Protein AF-A0A2N2PN06-F1 (afdb_monomer)

Mean predicted aligned error: 4.5 Å

Structure (mmCIF, N/CA/C/O backbone):
data_AF-A0A2N2PN06-F1
#
_entry.id   AF-A0A2N2PN06-F1
#
loop_
_atom_site.group_PDB
_atom_site.id
_atom_site.type_symbol
_atom_site.label_atom_id
_atom_site.label_alt_id
_atom_site.label_comp_id
_atom_site.label_asym_id
_atom_site.label_entity_id
_atom_site.label_seq_id
_atom_site.pdbx_PDB_ins_code
_atom_site.Cartn_x
_atom_site.Cartn_y
_atom_site.Cartn_z
_atom_site.occupancy
_atom_site.B_iso_or_equiv
_atom_site.auth_seq_id
_atom_site.auth_comp_id
_atom_site.auth_asym_id
_atom_site.auth_atom_id
_atom_site.pdbx_PDB_model_num
ATOM 1 N N . MET A 1 1 ? 3.624 -0.501 1.634 1.00 88.75 1 MET A N 1
ATOM 2 C CA . MET A 1 1 ? 3.888 0.781 0.952 1.00 88.75 1 MET A CA 1
ATOM 3 C C . MET A 1 1 ? 3.734 0.548 -0.524 1.00 88.75 1 MET A C 1
ATOM 5 O O . MET A 1 1 ? 4.229 -0.469 -0.998 1.00 88.75 1 MET A O 1
ATOM 9 N N . HIS A 1 2 ? 3.000 1.428 -1.190 1.00 93.62 2 HIS A N 1
ATOM 10 C CA . HIS A 1 2 ? 2.896 1.421 -2.640 1.00 93.62 2 HIS A CA 1
ATOM 11 C C . HIS A 1 2 ? 4.041 2.232 -3.250 1.00 93.62 2 HIS A C 1
ATOM 13 O O . HIS A 1 2 ? 4.440 3.245 -2.679 1.00 93.62 2 HIS A O 1
ATOM 19 N N . CYS A 1 3 ? 4.575 1.775 -4.378 1.00 91.94 3 CYS A N 1
ATOM 20 C CA . CYS A 1 3 ? 5.490 2.562 -5.200 1.00 91.94 3 CYS A CA 1
ATOM 21 C C . CYS A 1 3 ? 4.754 2.934 -6.476 1.00 91.94 3 CYS A C 1
ATOM 23 O O . CYS A 1 3 ? 4.032 2.101 -7.020 1.00 91.94 3 CYS A O 1
ATOM 25 N N . MET A 1 4 ? 4.989 4.129 -6.989 1.00 94.50 4 MET A N 1
ATOM 26 C CA . MET A 1 4 ? 4.408 4.569 -8.250 1.00 94.50 4 MET A CA 1
ATOM 27 C C . MET A 1 4 ? 5.438 5.325 -9.083 1.00 94.50 4 MET A C 1
ATOM 29 O O . MET A 1 4 ? 6.438 5.822 -8.561 1.00 94.50 4 MET A O 1
ATOM 33 N N . ASN A 1 5 ? 5.197 5.417 -10.387 1.00 94.19 5 ASN A N 1
ATOM 34 C CA . ASN A 1 5 ? 6.005 6.274 -11.243 1.00 94.19 5 ASN A CA 1
ATOM 35 C C . ASN A 1 5 ? 5.789 7.749 -10.878 1.00 94.19 5 ASN A C 1
ATOM 37 O O . ASN A 1 5 ? 4.679 8.160 -10.523 1.00 94.19 5 ASN A O 1
ATOM 41 N N . ARG A 1 6 ? 6.852 8.548 -11.012 1.00 91.81 6 ARG A N 1
ATOM 42 C CA . ARG A 1 6 ? 6.767 10.011 -10.924 1.00 91.81 6 ARG A CA 1
ATOM 43 C C . ARG A 1 6 ? 6.204 10.627 -12.204 1.00 91.81 6 ARG A C 1
ATOM 45 O O . ARG A 1 6 ? 5.433 11.577 -12.125 1.00 91.81 6 ARG A O 1
ATOM 52 N N . ASN A 1 7 ? 6.605 10.091 -13.355 1.00 93.12 7 ASN A N 1
ATOM 53 C CA . ASN A 1 7 ? 6.166 10.507 -14.681 1.00 93.12 7 ASN A CA 1
ATOM 54 C C . ASN A 1 7 ? 5.714 9.281 -15.496 1.00 93.12 7 ASN A C 1
ATOM 56 O O . ASN A 1 7 ? 6.293 8.201 -15.356 1.00 93.12 7 ASN A O 1
ATOM 60 N N . TYR A 1 8 ? 4.685 9.454 -16.324 1.00 96.88 8 TYR A N 1
ATOM 61 C CA . TYR A 1 8 ? 4.035 8.392 -17.093 1.00 96.88 8 TYR A CA 1
ATOM 62 C C . TYR A 1 8 ? 4.167 8.553 -18.612 1.00 96.88 8 TYR A C 1
ATOM 64 O O . TYR A 1 8 ? 3.676 7.690 -19.336 1.00 96.88 8 TYR A O 1
ATOM 72 N N . ALA A 1 9 ? 4.828 9.604 -19.104 1.00 96.25 9 ALA A N 1
ATOM 73 C CA . ALA A 1 9 ? 4.959 9.900 -20.531 1.00 96.25 9 ALA A CA 1
ATOM 74 C C . ALA A 1 9 ? 5.844 8.898 -21.288 1.00 96.25 9 ALA A C 1
ATOM 76 O O . ALA A 1 9 ? 5.646 8.666 -22.482 1.00 96.25 9 ALA A O 1
ATOM 77 N N . ASP A 1 10 ? 6.805 8.282 -20.597 1.00 96.88 10 ASP A N 1
ATOM 78 C CA . ASP A 1 10 ? 7.746 7.332 -21.190 1.00 96.88 10 ASP A CA 1
ATOM 79 C C . ASP A 1 10 ? 7.386 5.876 -20.875 1.00 96.88 10 ASP A C 1
ATOM 81 O O . ASP A 1 10 ? 7.244 5.047 -21.777 1.00 96.88 10 ASP A O 1
ATOM 85 N N . MET A 1 11 ? 7.220 5.540 -19.597 1.00 96.62 11 MET A N 1
ATOM 86 C CA . MET A 1 11 ? 6.880 4.184 -19.171 1.00 96.62 11 MET A CA 1
ATOM 87 C C . MET A 1 11 ? 6.087 4.172 -17.866 1.00 96.62 11 MET A C 1
ATOM 89 O O . MET A 1 11 ? 6.142 5.115 -17.081 1.00 96.62 11 MET A O 1
ATOM 93 N N . CYS A 1 12 ? 5.411 3.057 -17.599 1.00 97.31 12 CYS A N 1
ATOM 94 C CA . CYS A 1 12 ? 4.689 2.808 -16.357 1.00 97.31 12 CYS A CA 1
ATOM 95 C C . CYS A 1 12 ? 5.077 1.444 -15.773 1.00 97.31 12 CYS A C 1
ATOM 97 O O . CYS A 1 12 ? 4.831 0.405 -16.392 1.00 97.31 12 CYS A O 1
ATOM 99 N N . ILE A 1 13 ? 5.625 1.453 -14.555 1.00 96.00 13 ILE A N 1
ATOM 100 C CA . ILE A 1 13 ? 5.845 0.255 -13.733 1.00 96.00 13 ILE A CA 1
ATOM 101 C C . ILE A 1 13 ? 4.610 0.029 -12.860 1.00 96.00 13 ILE A C 1
ATOM 103 O O . ILE A 1 13 ? 4.028 -1.056 -12.895 1.00 96.00 13 ILE A O 1
ATOM 107 N N . LEU A 1 14 ? 4.190 1.054 -12.112 1.00 96.06 14 LE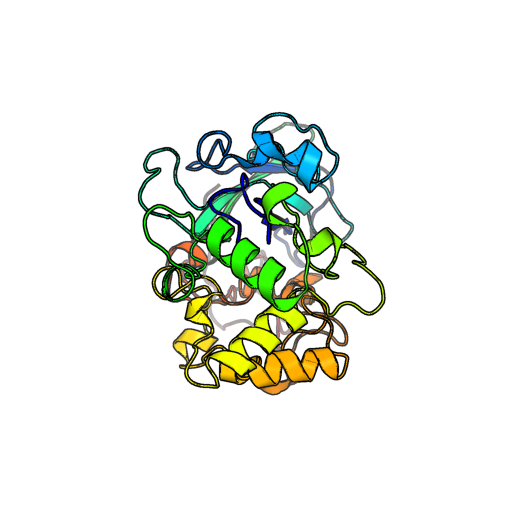U A N 1
ATOM 108 C CA . LEU A 1 14 ? 2.988 1.031 -11.279 1.00 96.06 14 LEU A CA 1
ATOM 109 C C . LEU A 1 14 ? 2.268 2.396 -11.328 1.00 96.06 14 LEU A C 1
ATOM 111 O O . LEU A 1 14 ? 2.938 3.427 -11.246 1.00 96.06 14 LEU A O 1
ATOM 115 N N . PRO A 1 15 ? 0.925 2.408 -11.429 1.00 97.38 15 PRO A N 1
ATOM 116 C CA . PRO A 1 15 ? 0.104 3.619 -11.376 1.00 97.38 15 PRO A CA 1
ATOM 117 C C . PRO A 1 15 ? -0.026 4.136 -9.933 1.00 97.38 15 PRO A C 1
ATOM 119 O O . PRO A 1 15 ? 0.331 3.410 -9.001 1.00 97.38 15 PRO A O 1
ATOM 122 N N . PRO A 1 16 ? -0.588 5.334 -9.695 1.00 97.81 16 PRO A N 1
ATOM 123 C CA . PRO A 1 16 ? -0.996 5.749 -8.352 1.00 97.81 16 PRO A CA 1
ATOM 124 C C . PRO A 1 16 ? -2.054 4.776 -7.806 1.00 97.81 16 PRO A C 1
ATOM 126 O O . PRO A 1 16 ? -3.057 4.522 -8.476 1.00 97.81 16 PRO A O 1
ATOM 129 N N . PHE A 1 17 ? -1.830 4.181 -6.627 1.00 97.50 17 PHE A N 1
ATOM 130 C CA . PHE A 1 17 ? -2.711 3.120 -6.124 1.00 97.50 17 PHE A CA 1
ATOM 131 C C . PHE A 1 17 ? -2.541 2.830 -4.624 1.00 97.50 17 PHE A C 1
ATOM 133 O O . PHE A 1 17 ? -1.480 2.424 -4.165 1.00 97.50 17 PHE A O 1
ATOM 140 N N . ASN A 1 18 ? -3.616 2.904 -3.845 1.00 97.19 18 ASN A N 1
ATOM 141 C CA . ASN A 1 18 ? -3.634 2.449 -2.458 1.00 97.19 18 ASN A CA 1
ATOM 142 C C . ASN A 1 18 ? -4.961 1.762 -2.127 1.00 97.19 18 ASN A C 1
ATOM 144 O O . ASN A 1 18 ? -6.028 2.188 -2.566 1.00 97.19 18 ASN A O 1
ATOM 148 N N . ASN A 1 19 ? -4.881 0.717 -1.301 1.00 96.31 19 ASN A N 1
ATOM 149 C CA . ASN A 1 19 ? -6.045 0.050 -0.726 1.00 96.31 19 ASN A CA 1
ATOM 150 C C . ASN A 1 19 ? -6.122 0.362 0.766 1.00 96.31 19 ASN A C 1
ATOM 152 O O . ASN A 1 19 ? -5.090 0.392 1.443 1.00 96.31 19 ASN A O 1
ATOM 156 N N . LEU A 1 20 ? -7.337 0.547 1.274 1.00 97.50 20 LEU A N 1
ATOM 157 C CA . LEU A 1 20 ? -7.619 0.789 2.685 1.00 97.50 20 LEU A CA 1
ATOM 158 C C . LEU A 1 20 ? -8.575 -0.285 3.193 1.00 97.50 20 LEU A C 1
ATOM 160 O O . LEU A 1 20 ? -9.608 -0.506 2.568 1.00 97.50 20 LEU A O 1
ATOM 164 N N . TRP A 1 21 ? -8.255 -0.907 4.330 1.00 96.88 21 TRP A N 1
ATOM 165 C CA . TRP A 1 21 ? -9.116 -1.883 5.005 1.00 96.88 21 TRP A CA 1
ATOM 166 C C . TRP A 1 21 ? -9.446 -1.409 6.413 1.00 96.88 21 TRP A C 1
ATOM 168 O O . TRP A 1 21 ? -8.555 -1.012 7.164 1.00 96.88 21 TRP A O 1
ATOM 178 N N . VAL A 1 22 ? -10.722 -1.489 6.780 1.00 97.50 22 VAL A N 1
ATOM 179 C CA . VAL A 1 22 ? -11.230 -1.036 8.075 1.00 97.50 22 VAL A CA 1
ATOM 180 C C . VAL A 1 22 ? -12.174 -2.080 8.660 1.00 97.50 22 VAL A C 1
ATOM 182 O O . VAL A 1 22 ? -13.082 -2.575 7.995 1.00 97.50 22 VAL A O 1
ATOM 185 N N . GLN A 1 23 ? -11.985 -2.391 9.940 1.00 97.19 23 GLN A N 1
ATOM 186 C CA . GLN A 1 23 ? -12.940 -3.152 10.741 1.00 97.19 23 GLN A CA 1
ATOM 187 C C . GLN A 1 23 ? -13.482 -2.252 11.851 1.00 97.19 23 GLN A C 1
ATOM 189 O O . GLN A 1 23 ? -12.714 -1.559 12.517 1.00 97.19 23 GLN A O 1
ATOM 194 N N . VAL A 1 24 ? -14.800 -2.271 12.050 1.00 97.25 24 VAL A N 1
ATOM 195 C CA . VAL A 1 24 ? -15.468 -1.514 13.116 1.00 97.25 24 VAL A CA 1
ATOM 196 C C . VAL A 1 24 ? -15.865 -2.474 14.222 1.00 97.25 24 VAL A C 1
ATOM 198 O O . VAL A 1 24 ? -16.545 -3.469 13.973 1.00 97.25 24 VAL A O 1
ATOM 201 N N . VAL A 1 25 ? -15.452 -2.166 15.449 1.00 96.69 25 VAL A N 1
ATOM 202 C CA . VAL A 1 25 ? -15.796 -2.949 16.636 1.00 96.69 25 VAL A CA 1
ATOM 203 C C . VAL A 1 25 ? -16.767 -2.148 17.488 1.00 96.69 25 VAL A C 1
ATOM 205 O O . VAL A 1 25 ? -16.410 -1.102 18.027 1.00 96.69 25 VAL A O 1
ATOM 208 N N . GLN A 1 26 ? -17.981 -2.663 17.664 1.00 96.12 26 GLN A N 1
ATOM 209 C CA . GLN A 1 26 ? -18.865 -2.187 18.717 1.00 96.12 26 GLN A CA 1
ATOM 210 C C . GLN A 1 26 ? -18.364 -2.740 20.047 1.00 96.12 26 GLN A C 1
ATOM 212 O O . GLN A 1 26 ? -18.287 -3.957 20.256 1.00 96.12 26 GLN A O 1
ATOM 217 N N . ARG A 1 27 ? -18.014 -1.822 20.951 1.00 95.56 27 ARG A N 1
ATOM 218 C CA . ARG A 1 27 ? -17.587 -2.171 22.305 1.00 95.56 27 ARG A CA 1
ATOM 219 C C . ARG A 1 27 ? -18.709 -2.905 23.038 1.00 95.56 27 ARG A C 1
ATOM 221 O O . ARG A 1 27 ? -19.875 -2.526 22.941 1.00 95.56 27 ARG A O 1
ATOM 228 N N . GLY A 1 28 ? -18.351 -3.939 23.791 1.00 94.31 28 GLY A N 1
ATOM 229 C CA . GLY A 1 28 ? -19.315 -4.772 24.509 1.00 94.31 28 GLY A CA 1
ATOM 230 C C . GLY A 1 28 ? -18.653 -5.889 25.307 1.00 94.31 28 GLY A C 1
ATOM 231 O O . GLY A 1 28 ? -17.432 -5.926 25.451 1.00 94.31 28 GLY A O 1
ATOM 232 N N . ASN A 1 29 ? -19.453 -6.822 25.819 1.00 90.69 29 ASN A N 1
ATOM 233 C CA . ASN A 1 29 ? -18.952 -8.062 26.404 1.00 90.69 29 ASN A CA 1
ATOM 234 C C . ASN A 1 29 ? -19.852 -9.247 25.989 1.00 90.69 29 ASN A C 1
ATOM 236 O O . ASN A 1 29 ? -20.883 -9.460 26.629 1.00 90.69 29 ASN A O 1
ATOM 240 N N . PRO A 1 30 ? -19.502 -9.998 24.925 1.00 91.75 30 PRO A N 1
ATOM 241 C CA . PRO A 1 30 ? -18.317 -9.828 24.073 1.00 91.75 30 PRO A CA 1
ATOM 242 C C . PRO A 1 30 ? -18.438 -8.647 23.079 1.00 91.75 30 PRO A C 1
ATOM 244 O O . PRO A 1 30 ? -19.542 -8.368 22.609 1.00 91.75 30 PRO A O 1
ATOM 247 N N . PRO A 1 31 ? -17.327 -7.974 22.711 1.00 95.44 31 PRO A N 1
ATOM 248 C CA . PRO A 1 31 ? -17.288 -7.009 21.608 1.00 95.44 31 PRO A CA 1
ATOM 249 C C . PRO A 1 31 ? -17.670 -7.670 20.281 1.00 95.44 31 PRO A C 1
ATOM 251 O O . PRO A 1 31 ? -17.421 -8.863 20.101 1.00 95.44 31 PRO A O 1
ATOM 254 N N . GLN A 1 32 ? -18.243 -6.905 19.350 1.00 94.69 32 GLN A N 1
ATOM 255 C CA . GLN A 1 32 ? -18.728 -7.432 18.069 1.00 94.69 32 GLN A CA 1
ATOM 256 C C . GLN A 1 32 ? -18.214 -6.618 16.883 1.00 94.69 32 GLN A C 1
ATOM 258 O O . GLN A 1 32 ? -18.244 -5.386 16.904 1.00 94.69 32 GLN A O 1
ATOM 263 N N . LEU A 1 33 ? -17.805 -7.307 15.813 1.00 95.00 33 LEU A N 1
ATOM 264 C CA . LEU A 1 33 ? -17.616 -6.668 14.511 1.00 95.00 33 LEU A CA 1
ATOM 265 C C . LEU A 1 33 ? -18.972 -6.170 14.010 1.00 95.00 33 LEU A C 1
ATOM 267 O O . LEU A 1 33 ? -19.925 -6.939 13.907 1.00 95.00 33 LEU A O 1
ATOM 271 N N . THR A 1 34 ? -19.063 -4.875 13.730 1.00 93.12 34 THR A N 1
ATOM 272 C CA . THR A 1 34 ? -20.320 -4.225 13.348 1.00 93.12 34 THR A CA 1
ATOM 273 C C . THR A 1 34 ? -20.295 -3.848 11.884 1.00 93.12 34 THR A C 1
ATOM 275 O O . THR A 1 34 ? -19.368 -3.185 11.426 1.00 93.12 34 THR A O 1
ATOM 278 N N . THR A 1 35 ? -21.336 -4.264 11.165 1.00 93.88 35 THR A N 1
ATOM 279 C CA . THR A 1 35 ? -21.516 -3.974 9.735 1.00 93.88 35 THR A CA 1
ATOM 280 C C . THR A 1 35 ? -22.909 -3.443 9.390 1.00 93.88 35 THR A C 1
ATOM 282 O O . THR A 1 35 ? -23.166 -3.037 8.260 1.00 93.88 35 THR A O 1
ATOM 285 N N . GLN A 1 36 ? -23.833 -3.449 10.354 1.00 93.75 36 GLN A N 1
ATOM 286 C CA . GLN A 1 36 ? -25.225 -3.051 10.155 1.00 93.75 36 GLN A CA 1
ATOM 287 C C . GLN A 1 36 ? -25.488 -1.669 10.746 1.00 93.75 36 GLN A C 1
ATOM 289 O O . GLN A 1 36 ? -24.948 -1.318 11.792 1.00 93.75 36 GLN A O 1
ATOM 294 N N . GLY A 1 37 ? -26.348 -0.892 10.084 1.00 95.56 37 GLY A N 1
ATOM 295 C CA . GLY A 1 37 ? -26.766 0.429 10.565 1.00 95.56 37 GLY A CA 1
ATOM 296 C C . GLY A 1 37 ? -25.662 1.491 10.558 1.00 95.56 37 GLY A C 1
ATOM 297 O O . GLY A 1 37 ? -25.866 2.570 11.117 1.00 95.56 37 GLY A O 1
ATOM 298 N N . ILE A 1 38 ? -24.520 1.211 9.925 1.00 97.88 38 ILE A N 1
ATOM 299 C CA . ILE A 1 38 ? -23.385 2.126 9.822 1.00 97.88 38 ILE A CA 1
ATOM 300 C C . ILE A 1 38 ? -22.986 2.366 8.367 1.00 97.88 38 ILE A C 1
ATOM 302 O O . ILE A 1 38 ? -23.164 1.507 7.507 1.00 97.88 38 ILE A O 1
ATOM 306 N N . GLU A 1 39 ? -22.414 3.536 8.120 1.00 98.00 39 GLU A N 1
ATOM 307 C CA . GLU A 1 39 ? -21.761 3.912 6.871 1.00 98.00 39 GLU A CA 1
ATOM 308 C C . GLU A 1 39 ? -20.350 4.405 7.187 1.00 98.00 39 GLU A C 1
ATOM 310 O O . GLU A 1 39 ? -20.143 5.122 8.170 1.00 98.00 39 GLU A O 1
ATOM 315 N N . LEU A 1 40 ? -19.378 4.020 6.362 1.00 98.38 40 LEU A N 1
ATOM 316 C CA . LEU A 1 40 ? -18.006 4.485 6.495 1.00 98.38 40 LEU A CA 1
ATOM 317 C C . LEU A 1 40 ? -17.628 5.362 5.311 1.00 98.38 40 LEU A C 1
ATOM 319 O O . LEU A 1 40 ? -17.911 5.038 4.158 1.00 98.38 40 LEU A O 1
ATOM 323 N N . SER A 1 41 ? -16.922 6.443 5.615 1.00 98.56 41 SER A N 1
ATOM 324 C CA . SER A 1 41 ? -16.302 7.319 4.625 1.00 98.56 41 SER A CA 1
ATOM 325 C C . SER A 1 41 ? -14.827 7.505 4.935 1.00 98.56 41 SER A C 1
ATOM 327 O O . SER A 1 41 ? -14.437 7.442 6.102 1.00 98.56 41 SER A O 1
ATOM 329 N N . TYR A 1 42 ? -14.020 7.733 3.904 1.00 98.75 42 TYR A N 1
ATOM 330 C CA . TYR A 1 42 ? -12.618 8.111 4.042 1.00 98.75 42 TYR A CA 1
ATOM 331 C C . TYR A 1 42 ? -12.336 9.439 3.352 1.00 98.75 42 TYR A C 1
ATOM 333 O O . TYR A 1 42 ? -13.024 9.817 2.402 1.00 98.75 42 TYR A O 1
ATOM 341 N N . ARG A 1 43 ? -11.275 10.112 3.799 1.00 98.69 43 ARG A N 1
ATOM 342 C CA . ARG A 1 43 ? -10.608 11.172 3.039 1.00 98.69 43 ARG A CA 1
ATOM 343 C C . ARG A 1 43 ? -9.121 11.255 3.366 1.00 98.69 43 ARG A C 1
ATOM 345 O O . ARG A 1 43 ? -8.690 10.820 4.434 1.00 98.69 43 ARG A O 1
ATOM 352 N N . PHE A 1 44 ? -8.371 11.895 2.481 1.00 98.50 44 PHE A N 1
ATOM 353 C CA . PHE A 1 44 ? -6.986 12.301 2.708 1.00 98.50 44 PHE A CA 1
ATOM 354 C C . PHE A 1 44 ? -6.936 13.814 2.971 1.00 98.50 44 PHE A C 1
ATOM 356 O O . PHE A 1 44 ? -7.050 14.589 2.024 1.00 98.50 44 PHE A O 1
ATOM 363 N N . PRO A 1 45 ? -6.835 14.263 4.239 1.00 97.31 45 PRO A N 1
ATOM 364 C CA . PRO A 1 45 ? -6.997 15.676 4.586 1.00 97.31 45 PRO A CA 1
ATOM 365 C C . PRO A 1 45 ? -5.910 16.575 3.990 1.00 97.31 45 PRO A C 1
ATOM 367 O O . PRO A 1 45 ? -6.212 17.698 3.605 1.00 97.31 45 PRO A O 1
ATOM 370 N N . ASP A 1 46 ? -4.683 16.063 3.881 1.00 97.25 46 ASP A N 1
ATOM 371 C CA . ASP A 1 46 ? -3.530 16.813 3.374 1.00 97.25 46 ASP A CA 1
ATOM 372 C C . ASP A 1 46 ? -3.244 16.528 1.888 1.00 97.25 46 ASP A C 1
ATOM 374 O O . ASP A 1 46 ? -2.287 17.060 1.337 1.00 97.25 46 ASP A O 1
ATOM 378 N N . ASN A 1 47 ? -4.039 15.675 1.232 1.00 97.50 47 ASN A N 1
ATOM 379 C CA . ASN A 1 47 ? -3.785 15.193 -0.127 1.00 97.50 47 ASN A CA 1
ATOM 380 C C . ASN A 1 47 ? -5.098 14.989 -0.881 1.00 97.50 47 ASN A C 1
ATOM 382 O O . ASN A 1 47 ? -5.573 13.870 -1.089 1.00 97.50 47 ASN A O 1
ATOM 386 N N . THR A 1 48 ? -5.724 16.111 -1.218 1.00 98.00 48 THR A N 1
ATOM 387 C CA . THR A 1 48 ? -7.101 16.153 -1.722 1.00 98.00 48 THR A CA 1
ATOM 388 C C . THR A 1 48 ? -7.196 15.937 -3.229 1.00 98.00 48 THR A C 1
ATOM 390 O O . THR A 1 48 ? -8.270 15.616 -3.740 1.00 98.00 48 THR A O 1
ATOM 393 N N . TYR A 1 49 ? -6.077 16.062 -3.941 1.00 98.19 49 TYR A N 1
ATOM 394 C CA . TYR A 1 49 ? -5.986 15.862 -5.380 1.00 98.19 49 TYR A CA 1
ATOM 395 C C . TYR A 1 49 ? -4.641 15.233 -5.760 1.00 98.19 49 TYR A C 1
ATOM 397 O O . TYR A 1 49 ? -3.671 15.256 -5.004 1.00 98.19 49 TYR A O 1
ATOM 405 N N . SER A 1 50 ? -4.579 14.642 -6.945 1.00 98.00 50 SER A N 1
ATOM 406 C CA . SER A 1 50 ? -3.378 14.016 -7.506 1.00 98.00 50 SER A CA 1
ATOM 407 C C . SER A 1 50 ? -3.111 14.411 -8.958 1.00 98.00 50 SER A C 1
ATOM 409 O O . SER A 1 50 ? -1.950 14.423 -9.374 1.00 98.00 50 SER A O 1
ATOM 411 N N . VAL A 1 51 ? -4.137 14.825 -9.711 1.00 95.94 51 VAL A N 1
ATOM 412 C CA . VAL A 1 51 ? -3.964 15.448 -11.029 1.00 95.94 51 VAL A CA 1
ATOM 413 C C . VAL A 1 51 ? -3.129 16.727 -10.889 1.00 95.94 51 VAL A C 1
ATOM 415 O O . VAL A 1 51 ? -3.417 17.586 -10.063 1.00 95.94 51 VAL A O 1
ATOM 418 N N . GLY A 1 52 ? -2.031 16.846 -11.633 1.00 93.81 52 GLY A N 1
ATOM 419 C CA . GLY A 1 52 ? -1.090 17.967 -11.492 1.00 93.81 52 GLY A CA 1
ATOM 420 C C . GLY A 1 52 ? 0.025 17.756 -10.459 1.00 93.81 52 GLY A C 1
ATOM 421 O O . GLY A 1 52 ? 0.965 18.546 -10.427 1.00 93.81 52 GLY A O 1
ATOM 422 N N . LYS A 1 53 ? -0.020 16.674 -9.669 1.00 96.94 53 LYS A N 1
ATOM 423 C CA . LYS A 1 53 ? 1.156 16.154 -8.941 1.00 96.94 53 LYS A CA 1
ATOM 424 C C . LYS A 1 53 ? 1.921 15.135 -9.787 1.00 96.94 53 LYS A C 1
ATOM 426 O O . LYS A 1 53 ? 3.142 15.047 -9.701 1.00 96.94 53 LYS A O 1
ATOM 431 N N . VAL A 1 54 ? 1.188 14.399 -10.623 1.00 96.81 54 VAL A N 1
ATOM 432 C CA . VAL A 1 54 ? 1.695 13.482 -11.654 1.00 96.81 54 VAL A CA 1
ATOM 433 C C . VAL A 1 54 ? 0.845 13.591 -12.925 1.00 96.81 54 VAL A C 1
ATOM 435 O O . VAL A 1 54 ? -0.251 14.155 -12.898 1.00 96.81 54 VAL A O 1
ATOM 438 N N . ASP A 1 55 ? 1.335 13.032 -14.029 1.00 97.12 55 ASP A N 1
ATOM 439 C CA . ASP A 1 55 ? 0.728 13.079 -15.369 1.00 97.12 55 ASP A CA 1
ATOM 440 C C . ASP A 1 55 ? -0.014 11.787 -15.769 1.00 97.12 55 ASP A C 1
ATOM 442 O O . ASP A 1 55 ? -0.330 11.592 -16.938 1.00 97.12 55 ASP A O 1
ATOM 446 N N . PHE A 1 56 ? -0.339 10.911 -14.811 1.00 98.19 56 PHE A N 1
ATOM 447 C CA . PHE A 1 56 ? -0.994 9.617 -15.061 1.00 98.19 56 PHE A CA 1
ATOM 448 C C . PHE A 1 56 ? -2.259 9.713 -15.937 1.00 98.19 56 PHE A C 1
ATOM 450 O O . PHE A 1 56 ? -2.372 8.992 -16.929 1.00 98.19 56 PHE A O 1
ATOM 457 N N . TRP A 1 57 ? -3.175 10.632 -15.611 1.00 98.38 57 TRP A N 1
ATOM 458 C CA . TRP A 1 57 ? -4.445 10.820 -16.331 1.00 98.38 57 TRP A CA 1
ATOM 459 C C . TRP A 1 57 ? -4.264 11.278 -17.787 1.00 98.38 57 TRP A C 1
ATOM 461 O O . TRP A 1 57 ? -5.135 11.059 -18.619 1.00 98.38 57 TRP A O 1
ATOM 471 N N . SER A 1 58 ? -3.102 11.833 -18.148 1.00 98.12 58 SER A N 1
ATOM 472 C CA . SER A 1 58 ? -2.775 12.151 -19.546 1.00 98.12 58 SER A CA 1
ATOM 473 C C . SER A 1 58 ? -2.425 10.908 -20.377 1.00 98.12 58 SER A C 1
ATOM 475 O O . SER A 1 58 ? -2.380 10.979 -21.605 1.00 98.12 58 SER A O 1
ATOM 477 N N . HIS A 1 59 ? -2.139 9.776 -19.725 1.00 98.12 59 HIS A N 1
ATOM 478 C CA . HIS A 1 59 ? -1.539 8.589 -20.346 1.00 98.12 59 HIS A CA 1
ATOM 479 C C . HIS A 1 59 ? -2.317 7.288 -20.099 1.00 98.12 59 HIS A C 1
ATOM 481 O O . HIS A 1 59 ? -2.038 6.269 -20.734 1.00 98.12 59 HIS A O 1
ATOM 487 N N . GLU A 1 60 ? -3.315 7.299 -19.221 1.00 97.62 60 GLU A N 1
ATOM 488 C CA . GLU A 1 60 ? -4.118 6.133 -18.830 1.00 97.62 60 GLU A CA 1
ATOM 489 C C . GLU A 1 60 ? -4.809 5.411 -19.996 1.00 97.62 60 GLU A C 1
ATOM 491 O O . GLU A 1 60 ? -4.871 4.182 -19.999 1.00 97.62 60 GLU A O 1
ATOM 496 N N . GLN A 1 61 ? -5.255 6.132 -21.029 1.00 97.69 61 GLN A N 1
ATOM 497 C CA . GLN A 1 61 ? -5.912 5.519 -22.184 1.00 97.69 61 GLN A CA 1
ATOM 498 C C . GLN A 1 61 ? -4.941 4.648 -22.979 1.00 97.69 61 GLN A C 1
ATOM 500 O O . GLN A 1 61 ? -5.321 3.577 -23.451 1.00 97.69 61 GLN A O 1
ATOM 505 N N . GLN A 1 62 ? -3.685 5.076 -23.107 1.00 97.19 62 GLN A N 1
ATOM 506 C CA . GLN A 1 62 ? -2.654 4.305 -23.797 1.00 97.19 62 GLN A CA 1
ATOM 507 C C . GLN A 1 62 ? -2.064 3.211 -22.902 1.00 97.19 62 GLN A C 1
ATOM 509 O O . GLN A 1 62 ? -1.783 2.115 -23.379 1.00 97.19 62 GLN A O 1
ATOM 514 N N . LEU A 1 63 ? -1.892 3.491 -21.608 1.00 97.81 63 LEU A N 1
ATOM 515 C CA . LEU A 1 63 ? -1.289 2.559 -20.656 1.00 97.81 63 LEU A CA 1
ATOM 516 C C . LEU A 1 63 ? -2.247 1.441 -20.224 1.00 97.81 63 LEU A C 1
ATOM 518 O O . LEU A 1 63 ? -1.830 0.293 -20.109 1.00 97.81 63 LEU A O 1
ATOM 522 N N . PHE A 1 64 ? -3.515 1.769 -19.977 1.00 97.75 64 PHE A N 1
ATOM 523 C CA . PHE A 1 64 ? -4.505 0.885 -19.352 1.00 97.75 64 PHE A CA 1
ATOM 524 C C . PHE A 1 64 ? -5.802 0.737 -20.160 1.00 97.75 64 PHE A C 1
ATOM 526 O O . PHE A 1 64 ? -6.652 -0.070 -19.789 1.00 97.75 64 PHE A O 1
ATOM 533 N N . GLY A 1 65 ? -5.969 1.465 -21.269 1.00 97.25 65 GLY A N 1
ATOM 534 C CA . GLY A 1 65 ? -7.167 1.355 -22.107 1.00 97.25 65 GLY A CA 1
ATOM 535 C C . GLY A 1 65 ? -8.418 1.990 -21.497 1.00 97.25 65 GLY A C 1
ATOM 536 O O . GLY A 1 65 ? -9.524 1.665 -21.925 1.00 97.25 65 GLY A O 1
ATOM 537 N N . VAL A 1 66 ? -8.256 2.867 -20.504 1.00 97.50 66 VAL A N 1
ATOM 538 C CA . VAL A 1 66 ? -9.350 3.499 -19.753 1.00 97.50 66 VAL A CA 1
ATOM 539 C C . VAL A 1 66 ? -9.347 5.017 -19.925 1.00 97.50 66 VAL A C 1
ATOM 541 O O . VAL A 1 66 ? -8.315 5.602 -20.228 1.00 97.50 66 VAL A O 1
ATOM 544 N N . ASN A 1 67 ? -10.501 5.636 -19.688 1.00 97.38 67 ASN A N 1
ATOM 545 C CA . ASN A 1 67 ? -10.674 7.086 -19.623 1.00 97.38 67 ASN A CA 1
ATOM 546 C C . ASN A 1 67 ? -11.371 7.415 -18.296 1.00 97.38 67 ASN A C 1
ATOM 548 O O . ASN A 1 67 ? -12.594 7.287 -18.172 1.00 97.38 67 ASN A O 1
ATOM 552 N N . LEU A 1 68 ? -10.574 7.716 -17.282 1.00 97.81 68 LEU A N 1
ATOM 553 C CA . LEU A 1 68 ? -10.972 8.029 -15.923 1.00 97.81 68 LEU A CA 1
ATOM 554 C C . LEU A 1 68 ? -11.170 9.543 -15.774 1.00 97.81 68 LEU A C 1
ATOM 556 O O . LEU A 1 68 ? -10.463 10.345 -16.380 1.00 97.81 68 LEU A O 1
ATOM 560 N N . PRO A 1 69 ? -12.106 9.976 -14.919 1.00 98.25 69 PRO A N 1
ATOM 561 C CA . PRO A 1 69 ? -12.108 11.354 -14.457 1.00 98.25 69 PRO A CA 1
ATOM 562 C C . PRO A 1 69 ? -10.821 11.681 -13.684 1.00 98.25 69 PRO A C 1
ATOM 564 O O . PRO A 1 69 ? -10.267 10.828 -12.985 1.00 98.25 69 PRO A O 1
ATOM 567 N N . ASP A 1 70 ? -10.405 12.945 -13.731 1.00 98.19 70 ASP A N 1
ATOM 568 C CA . ASP A 1 70 ? -9.304 13.452 -12.913 1.00 98.19 70 ASP A CA 1
ATOM 569 C C . ASP A 1 70 ? -9.459 13.043 -11.441 1.00 98.19 70 ASP A C 1
ATOM 571 O O . ASP A 1 70 ? -10.535 13.167 -10.848 1.00 98.19 70 ASP A O 1
ATOM 575 N N . ASN A 1 71 ? -8.352 12.620 -10.824 1.00 98.25 71 ASN A N 1
ATOM 576 C CA . ASN A 1 71 ? -8.285 12.176 -9.425 1.00 98.25 71 ASN A CA 1
ATOM 577 C C . ASN A 1 71 ? -9.058 10.887 -9.105 1.00 98.25 71 ASN A C 1
ATOM 579 O O . ASN A 1 71 ? -9.183 10.538 -7.928 1.00 98.25 71 ASN A O 1
ATOM 583 N N . VAL A 1 72 ? -9.548 10.167 -10.114 1.00 98.56 72 VAL A N 1
ATOM 584 C CA . VAL A 1 72 ? -10.145 8.837 -9.960 1.00 98.56 72 VAL A CA 1
ATOM 585 C C . VAL A 1 72 ? -9.121 7.785 -10.370 1.00 98.56 72 VAL A C 1
ATOM 587 O O . VAL A 1 72 ? -8.456 7.922 -11.395 1.00 98.56 72 VAL A O 1
ATOM 590 N N . GLY A 1 73 ? -8.945 6.759 -9.538 1.00 98.00 73 GLY A N 1
ATOM 591 C CA . GLY A 1 73 ? -8.023 5.660 -9.805 1.00 98.00 73 GLY A CA 1
ATOM 592 C C . GLY A 1 73 ? -8.657 4.532 -10.616 1.00 98.00 73 GLY A C 1
ATOM 593 O O . GLY A 1 73 ? -9.857 4.526 -10.888 1.00 98.00 73 GLY A O 1
ATOM 594 N N . LEU A 1 74 ? -7.844 3.535 -10.977 1.00 97.75 74 LEU A N 1
ATOM 595 C CA . LEU A 1 74 ? -8.212 2.438 -11.892 1.00 97.75 74 LEU A CA 1
ATOM 596 C C . LEU A 1 74 ? -9.424 1.595 -11.454 1.00 97.75 74 LEU A C 1
ATOM 598 O O . LEU A 1 74 ? -9.998 0.870 -12.260 1.00 97.75 74 LEU A O 1
ATOM 602 N N . THR A 1 75 ? -9.806 1.665 -10.183 1.00 97.38 75 THR A N 1
ATOM 603 C CA . THR A 1 75 ? -10.944 0.944 -9.591 1.00 97.38 75 THR A CA 1
ATOM 604 C C . THR A 1 75 ? -12.173 1.838 -9.387 1.00 97.38 75 THR A C 1
ATOM 606 O O . THR A 1 75 ? -13.150 1.400 -8.786 1.00 97.38 75 THR A O 1
ATOM 609 N N . GLY A 1 76 ? -12.139 3.087 -9.868 1.00 97.81 76 GLY A N 1
ATOM 610 C CA . GLY A 1 76 ? -13.250 4.040 -9.785 1.00 97.81 76 GLY A CA 1
ATOM 611 C C . GLY A 1 76 ? -13.298 4.882 -8.505 1.00 97.81 76 GLY A C 1
ATOM 612 O O . GLY A 1 76 ? -14.230 5.664 -8.337 1.00 97.81 76 GLY A O 1
ATOM 613 N N . ASN A 1 77 ? -12.306 4.763 -7.618 1.00 98.50 77 ASN A N 1
ATOM 614 C CA . ASN A 1 77 ? -12.272 5.477 -6.337 1.00 98.50 77 ASN A CA 1
ATOM 615 C C . ASN A 1 77 ? -11.335 6.693 -6.370 1.00 98.50 77 ASN A C 1
ATOM 617 O O . ASN A 1 77 ? -10.285 6.655 -7.009 1.00 98.50 77 ASN A O 1
ATOM 621 N N . GLY A 1 78 ? -11.703 7.763 -5.659 1.00 98.44 78 GLY A N 1
ATOM 622 C CA . GLY A 1 78 ? -10.901 8.988 -5.533 1.00 98.44 78 GLY A CA 1
ATOM 623 C C . GLY A 1 78 ? -10.212 9.134 -4.172 1.00 98.44 78 GLY A C 1
ATOM 624 O O . GLY A 1 78 ? -10.120 8.182 -3.400 1.00 98.44 78 GLY A O 1
ATOM 625 N N . LEU A 1 79 ? -9.759 10.348 -3.841 1.00 98.50 79 LEU A N 1
ATOM 626 C CA . LEU A 1 79 ? -9.105 10.685 -2.559 1.00 98.50 79 LEU A CA 1
ATOM 627 C C . LEU A 1 79 ? -10.110 10.913 -1.408 1.00 98.50 79 LEU A C 1
ATOM 629 O O . LEU A 1 79 ? -9.742 11.199 -0.269 1.00 98.50 79 LEU A O 1
ATOM 633 N N . THR A 1 80 ? -11.398 10.785 -1.699 1.00 98.56 80 THR A N 1
ATOM 634 C CA . THR A 1 80 ? -12.498 10.791 -0.736 1.00 98.56 80 THR A CA 1
ATOM 635 C C . THR A 1 80 ? -13.593 9.875 -1.262 1.00 98.56 80 THR A C 1
ATOM 637 O O . THR A 1 80 ? -13.753 9.738 -2.478 1.00 98.56 80 THR A O 1
ATOM 640 N N . GLY A 1 81 ? -14.338 9.234 -0.370 1.00 98.12 81 GLY A N 1
ATOM 641 C CA . GLY A 1 81 ? -15.379 8.302 -0.779 1.00 98.12 81 GLY A CA 1
ATOM 642 C C . GLY A 1 81 ? -15.952 7.490 0.370 1.00 98.12 81 GLY A C 1
ATOM 643 O O . GLY A 1 81 ? -15.685 7.756 1.545 1.00 98.12 81 GLY A O 1
ATOM 644 N N . LYS A 1 82 ? -16.758 6.492 0.013 1.00 97.94 82 LYS A N 1
ATOM 645 C CA . LYS A 1 82 ? -17.272 5.483 0.942 1.00 97.94 82 LYS A CA 1
ATOM 646 C C . LYS A 1 82 ? -16.384 4.244 0.905 1.00 97.94 82 LYS A C 1
ATOM 648 O O . LYS A 1 82 ? -15.694 4.014 -0.083 1.00 97.94 82 LYS A O 1
ATOM 653 N N . LEU A 1 83 ? -16.389 3.476 1.989 1.00 98.19 83 LEU A N 1
ATOM 654 C CA . LEU A 1 83 ? -15.816 2.132 1.993 1.00 98.19 83 LEU A CA 1
ATOM 655 C C . LEU A 1 83 ? -16.945 1.109 1.908 1.00 98.19 83 LEU A C 1
ATOM 657 O O . LEU A 1 83 ? -17.947 1.242 2.614 1.00 98.19 83 LEU A O 1
ATOM 661 N N . ASP A 1 84 ? -16.739 0.065 1.114 1.00 95.94 84 ASP A N 1
ATOM 662 C CA . ASP A 1 84 ? -17.723 -0.989 0.891 1.00 95.94 84 ASP A CA 1
ATOM 663 C C . ASP A 1 84 ? -17.357 -2.256 1.659 1.00 95.94 84 ASP A C 1
ATOM 665 O O . ASP A 1 84 ? -16.194 -2.640 1.763 1.00 95.94 84 ASP A O 1
ATOM 669 N N . TRP A 1 85 ? -18.358 -2.937 2.213 1.00 95.62 85 TRP A N 1
ATOM 670 C CA . TRP A 1 85 ? -18.130 -4.200 2.907 1.00 95.62 85 TRP A CA 1
ATOM 671 C C . TRP A 1 85 ? -17.812 -5.322 1.910 1.00 95.62 85 TRP A C 1
ATOM 673 O O . TRP A 1 85 ? -18.666 -5.717 1.118 1.00 95.62 85 TRP A O 1
ATOM 683 N N . ASN A 1 86 ? -16.612 -5.899 2.000 1.00 93.62 86 ASN A N 1
ATOM 684 C CA . ASN A 1 86 ? -16.152 -6.967 1.102 1.00 93.62 86 ASN A CA 1
ATOM 685 C C . ASN A 1 86 ? -16.384 -8.394 1.643 1.00 93.62 86 ASN A C 1
ATOM 687 O O . ASN A 1 86 ? -15.851 -9.363 1.105 1.00 93.62 86 ASN A O 1
ATOM 691 N N . GLY A 1 87 ? -17.134 -8.536 2.740 1.00 92.81 87 GLY A N 1
ATOM 692 C CA . GLY A 1 87 ? -17.323 -9.809 3.447 1.00 92.81 87 GLY A CA 1
ATOM 693 C C . GLY A 1 87 ? -16.431 -9.990 4.678 1.00 92.81 87 GLY A C 1
ATOM 694 O O . GLY A 1 87 ? -16.700 -10.880 5.484 1.00 92.81 87 GLY A O 1
ATOM 695 N N . SER A 1 88 ? -15.404 -9.155 4.858 1.00 91.88 88 SER A N 1
ATOM 696 C CA . SER A 1 88 ? -14.440 -9.289 5.965 1.00 91.88 88 SER A CA 1
ATOM 697 C C . SER A 1 88 ? -13.936 -7.966 6.557 1.00 91.88 88 SER A C 1
ATOM 699 O O . SER A 1 88 ? -13.686 -7.881 7.765 1.00 91.88 88 SER A O 1
ATOM 701 N N . ALA A 1 89 ? -13.843 -6.925 5.734 1.00 96.44 89 ALA A N 1
ATOM 702 C CA . ALA A 1 89 ? -13.610 -5.544 6.130 1.00 96.44 89 ALA A CA 1
ATOM 703 C C . ALA A 1 89 ? -14.405 -4.599 5.225 1.00 96.44 89 ALA A C 1
ATOM 705 O O . ALA A 1 89 ? -14.846 -4.967 4.136 1.00 96.44 89 ALA A O 1
ATOM 706 N N . TYR A 1 90 ? -14.549 -3.362 5.685 1.00 98.06 90 TYR A N 1
ATOM 707 C CA . TYR A 1 90 ? -14.834 -2.242 4.806 1.00 98.06 90 TYR A CA 1
ATOM 708 C C . TYR A 1 90 ? -13.572 -1.913 4.016 1.00 98.06 90 TYR A C 1
ATOM 710 O O . TYR A 1 90 ? -12.506 -1.707 4.600 1.00 98.06 90 TYR A O 1
ATOM 718 N N . GLU A 1 91 ? -13.689 -1.890 2.700 1.00 97.75 91 GLU A N 1
ATOM 719 C CA . GLU A 1 91 ? -12.583 -1.740 1.774 1.00 97.75 91 GLU A CA 1
ATOM 720 C C . GLU A 1 91 ? -12.852 -0.603 0.795 1.00 97.75 91 GLU A C 1
ATOM 722 O O . GLU A 1 91 ? -13.966 -0.403 0.315 1.00 97.75 91 GLU A O 1
ATOM 727 N N . VAL A 1 92 ? -11.786 0.116 0.470 1.00 98.25 92 VAL A N 1
ATOM 728 C CA . VAL A 1 92 ? -11.684 0.845 -0.788 1.00 98.25 92 VAL A CA 1
ATOM 729 C C . VAL A 1 92 ? -10.372 0.451 -1.450 1.00 98.25 92 VAL A C 1
ATOM 731 O O . VAL A 1 92 ? -9.346 0.295 -0.781 1.00 98.25 92 VAL A O 1
ATOM 734 N N . THR A 1 93 ? -10.405 0.253 -2.764 1.00 97.50 93 THR A N 1
ATOM 735 C CA . THR A 1 93 ? -9.226 -0.122 -3.547 1.00 97.50 93 THR A CA 1
ATOM 736 C C . THR A 1 93 ? -8.853 0.969 -4.527 1.00 97.50 93 THR A C 1
ATOM 738 O O . THR A 1 93 ? -9.709 1.762 -4.913 1.00 97.50 93 THR A O 1
ATOM 741 N N . GLY A 1 94 ? -7.596 0.981 -4.962 1.00 97.44 94 GLY A N 1
ATOM 742 C CA . GLY A 1 94 ? -7.121 1.807 -6.070 1.00 97.44 94 GLY A CA 1
ATOM 743 C C . GLY A 1 94 ? -7.323 3.304 -5.901 1.00 97.44 94 GLY A C 1
ATOM 744 O O . GLY A 1 94 ? -7.519 4.004 -6.887 1.00 97.44 94 GLY A O 1
ATOM 745 N N . VAL A 1 95 ? -7.242 3.800 -4.666 1.00 98.62 95 VAL A N 1
ATOM 746 C CA . VAL A 1 95 ? -7.165 5.238 -4.404 1.00 98.62 95 VAL A CA 1
ATOM 747 C C . VAL A 1 95 ? -5.891 5.781 -5.066 1.00 98.62 95 VAL A C 1
ATOM 749 O O . VAL A 1 95 ? -4.811 5.268 -4.758 1.00 98.62 95 VAL A O 1
ATOM 752 N N . PRO A 1 96 ? -5.957 6.806 -5.935 1.00 98.19 96 PRO A N 1
ATOM 753 C CA . PRO A 1 96 ? -4.802 7.276 -6.696 1.00 98.19 96 PRO A CA 1
ATOM 754 C C . PRO A 1 96 ? -3.934 8.241 -5.873 1.00 98.19 96 PRO A C 1
ATOM 756 O O . PRO A 1 96 ? -3.707 9.379 -6.263 1.00 98.19 96 PRO A O 1
ATOM 759 N N . LEU A 1 97 ? -3.479 7.794 -4.702 1.00 98.00 97 LEU A N 1
ATOM 760 C CA . LEU A 1 97 ? -2.729 8.595 -3.740 1.00 98.00 97 LEU A CA 1
ATOM 761 C C . LEU A 1 97 ? -1.284 8.839 -4.197 1.00 98.00 97 LEU A C 1
ATOM 763 O O . LEU A 1 97 ? -0.587 7.919 -4.629 1.00 98.00 97 LEU A O 1
ATOM 767 N N . THR A 1 98 ? -0.810 10.068 -4.010 1.00 97.81 98 THR A N 1
ATOM 768 C CA . THR A 1 98 ? 0.556 10.504 -4.343 1.00 97.81 98 THR A CA 1
ATOM 769 C C . THR A 1 98 ? 1.352 10.863 -3.083 1.00 97.81 98 THR A C 1
ATOM 771 O O . THR A 1 98 ? 0.752 11.149 -2.049 1.00 97.81 98 THR A O 1
ATOM 774 N N . PRO A 1 99 ? 2.694 10.857 -3.102 1.00 96.81 99 PRO A N 1
ATOM 775 C CA . PRO A 1 99 ? 3.497 11.090 -1.901 1.00 96.81 99 PRO A CA 1
ATOM 776 C C . PRO A 1 99 ? 3.685 12.566 -1.538 1.00 96.81 99 PRO A C 1
ATOM 778 O O . PRO A 1 99 ? 4.653 12.883 -0.865 1.00 96.81 99 PRO A O 1
ATOM 781 N N . TRP A 1 100 ? 2.810 13.480 -1.958 1.00 97.56 100 TRP A N 1
ATOM 782 C CA . TRP A 1 100 ? 2.940 14.908 -1.646 1.00 97.56 100 TRP A CA 1
ATOM 783 C C . TRP A 1 100 ? 1.687 15.454 -0.988 1.00 97.56 100 TRP A C 1
ATOM 785 O O . TRP A 1 100 ? 0.576 15.246 -1.483 1.00 97.56 100 TRP A O 1
ATOM 795 N N . ASP A 1 101 ? 1.896 16.224 0.074 1.00 97.19 101 ASP A N 1
ATOM 796 C CA . ASP A 1 101 ? 0.843 17.041 0.659 1.00 97.19 101 ASP A CA 1
ATOM 797 C C . ASP A 1 101 ? 0.505 18.183 -0.317 1.00 97.19 101 ASP A C 1
ATOM 799 O O . ASP A 1 101 ? 1.385 18.704 -1.004 1.00 97.19 101 ASP A O 1
ATOM 803 N N . ASP A 1 102 ? -0.750 18.622 -0.367 1.00 97.94 102 ASP A N 1
ATOM 804 C CA . ASP A 1 102 ? -1.212 19.706 -1.251 1.00 97.94 102 ASP A CA 1
ATOM 805 C C . ASP A 1 102 ? -0.410 21.003 -1.040 1.00 97.94 102 ASP A C 1
ATOM 807 O O . ASP A 1 102 ? -0.172 21.764 -1.976 1.00 97.94 102 ASP A O 1
ATOM 811 N N . ALA A 1 103 ? 0.051 21.234 0.193 1.00 97.31 103 ALA A N 1
ATOM 812 C CA . ALA A 1 103 ? 0.850 22.395 0.572 1.00 97.31 103 ALA A CA 1
ATOM 813 C C . ALA A 1 103 ? 2.343 22.285 0.199 1.00 97.31 103 ALA A C 1
ATOM 815 O O . ALA A 1 103 ? 3.059 23.286 0.273 1.00 97.31 103 ALA A O 1
ATOM 816 N N . ASN A 1 104 ? 2.842 21.099 -0.171 1.00 96.62 104 ASN A N 1
ATOM 817 C CA . ASN A 1 104 ? 4.244 20.888 -0.532 1.00 96.62 104 ASN A CA 1
ATOM 818 C C . ASN A 1 104 ? 4.399 19.805 -1.609 1.00 96.62 104 ASN A C 1
ATOM 820 O O . ASN A 1 104 ? 4.529 18.619 -1.317 1.00 96.62 104 ASN A O 1
ATOM 824 N N . LEU A 1 105 ? 4.489 20.254 -2.862 1.00 95.50 105 LEU A N 1
ATOM 825 C CA . LEU A 1 105 ? 4.678 19.395 -4.037 1.00 95.50 105 LEU A CA 1
ATOM 826 C C . LEU A 1 105 ? 6.154 19.093 -4.351 1.00 95.50 105 LEU A C 1
ATOM 828 O O . LEU A 1 105 ? 6.465 18.489 -5.377 1.00 95.50 105 LEU A O 1
ATOM 832 N N . VAL A 1 106 ? 7.082 19.556 -3.508 1.00 93.38 106 VAL A N 1
ATOM 833 C CA . VAL A 1 106 ? 8.526 19.412 -3.734 1.00 93.38 106 VAL A CA 1
ATOM 834 C C . VAL A 1 106 ? 9.067 18.231 -2.939 1.00 93.38 106 VAL A C 1
ATOM 836 O O . VAL A 1 106 ? 9.690 17.332 -3.506 1.00 93.38 106 VAL A O 1
ATOM 839 N N . THR A 1 107 ? 8.811 18.212 -1.632 1.00 93.50 107 THR A N 1
ATOM 840 C CA . THR A 1 107 ? 9.310 17.170 -0.729 1.00 93.50 107 THR A CA 1
ATOM 841 C C . THR A 1 107 ? 8.250 16.100 -0.529 1.00 93.50 107 THR A C 1
ATOM 843 O O . THR A 1 107 ? 7.138 16.420 -0.117 1.00 93.50 107 THR A O 1
ATOM 846 N N . GLU A 1 108 ? 8.599 14.833 -0.765 1.00 94.12 108 GLU A N 1
ATOM 847 C CA . GLU A 1 108 ? 7.680 13.735 -0.467 1.00 94.12 108 GLU A CA 1
ATOM 848 C C . GLU A 1 108 ? 7.337 13.684 1.034 1.00 94.12 108 GLU A C 1
ATOM 850 O O . GLU A 1 108 ? 8.215 13.680 1.900 1.00 94.12 108 GLU A O 1
ATOM 855 N N . GLN A 1 109 ? 6.046 13.574 1.332 1.00 94.62 109 GLN A N 1
ATOM 856 C CA . GLN A 1 109 ? 5.496 13.020 2.558 1.00 94.62 109 GLN A CA 1
ATOM 857 C C . GLN A 1 109 ? 4.988 11.597 2.249 1.00 94.62 109 GLN A C 1
ATOM 859 O O . GLN A 1 109 ? 3.820 11.404 1.916 1.00 94.62 109 GLN A O 1
ATOM 864 N N . PRO A 1 110 ? 5.826 10.555 2.356 1.00 94.81 110 PRO A N 1
ATOM 865 C CA . PRO A 1 110 ? 5.448 9.214 1.909 1.00 94.81 110 PRO A CA 1
ATOM 866 C C . PRO A 1 110 ? 4.454 8.503 2.846 1.00 94.81 110 PRO A C 1
ATOM 868 O O . PRO A 1 110 ? 3.943 7.428 2.528 1.00 94.81 110 PRO A O 1
ATOM 871 N N . TYR A 1 111 ? 4.177 9.079 4.021 1.00 95.06 111 TYR A N 1
ATOM 872 C CA . TYR A 1 111 ? 3.288 8.525 5.046 1.00 95.06 111 TYR A CA 1
ATOM 873 C C . TYR A 1 111 ? 2.036 9.397 5.214 1.00 95.06 111 TYR A C 1
ATOM 875 O O . TYR A 1 111 ? 1.843 10.087 6.224 1.00 95.06 111 TYR A O 1
ATOM 883 N N . GLN A 1 112 ? 1.201 9.368 4.182 1.00 96.25 112 GLN A N 1
ATOM 884 C CA . GLN A 1 112 ? -0.051 10.112 4.085 1.00 96.25 112 GLN A CA 1
ATOM 885 C C . GLN A 1 112 ? -1.078 9.604 5.105 1.00 96.25 112 GLN A C 1
ATOM 887 O O . GLN A 1 112 ? -1.203 8.394 5.304 1.00 96.25 112 GLN A O 1
ATOM 892 N N . TYR A 1 113 ? -1.824 10.506 5.748 1.00 96.81 113 TYR A N 1
ATOM 893 C CA . TYR A 1 113 ? -2.917 10.108 6.636 1.00 96.81 113 TYR A CA 1
ATOM 894 C C . TYR A 1 113 ? -4.185 9.828 5.836 1.00 96.81 113 TYR A C 1
ATOM 896 O O . TYR A 1 113 ? -4.667 10.689 5.108 1.00 96.81 113 TYR A O 1
ATOM 904 N N . ALA A 1 114 ? -4.747 8.641 6.025 1.00 98.00 114 ALA A N 1
ATOM 905 C CA . ALA A 1 114 ? -6.128 8.351 5.691 1.00 98.00 114 ALA A CA 1
ATOM 906 C C . ALA A 1 114 ? -6.964 8.570 6.949 1.00 98.00 114 ALA A C 1
ATOM 908 O O . ALA A 1 114 ? -6.712 7.949 7.986 1.00 98.00 114 ALA A O 1
ATOM 909 N N . GLU A 1 115 ? -7.952 9.447 6.864 1.00 98.44 115 GLU A N 1
ATOM 910 C CA . GLU A 1 115 ? -8.945 9.612 7.911 1.00 98.44 115 GLU A CA 1
ATOM 911 C C . GLU A 1 115 ? -10.204 8.836 7.540 1.00 98.44 115 GLU A C 1
ATOM 913 O O . GLU A 1 115 ? -10.671 8.922 6.405 1.00 98.44 115 GLU A O 1
ATOM 918 N N . VAL A 1 116 ? -10.751 8.085 8.494 1.00 98.44 116 VAL A N 1
ATOM 919 C CA . VAL A 1 116 ? -11.985 7.317 8.327 1.00 98.44 116 VAL A CA 1
ATOM 920 C C . VAL A 1 116 ? -12.998 7.744 9.373 1.00 98.44 116 VAL A C 1
ATOM 922 O O . VAL A 1 116 ? -12.693 7.775 10.565 1.00 98.44 116 VAL A O 1
ATOM 925 N N . THR A 1 117 ? -14.217 8.022 8.923 1.00 98.62 117 THR A N 1
ATOM 926 C CA . THR A 1 117 ? -15.357 8.392 9.765 1.00 98.62 117 THR A CA 1
ATOM 927 C C . THR A 1 117 ? -16.440 7.327 9.653 1.00 98.62 117 THR A C 1
ATOM 929 O O . THR A 1 117 ? -16.886 7.005 8.549 1.00 98.62 117 THR A O 1
ATOM 932 N N . VAL A 1 118 ? -16.896 6.825 10.800 1.00 98.31 118 VAL A N 1
ATOM 933 C CA . VAL A 1 118 ? -18.056 5.938 10.929 1.00 98.31 118 VAL A CA 1
ATOM 934 C C . VAL A 1 118 ? -19.272 6.788 11.282 1.00 98.31 118 VAL A C 1
ATOM 936 O O . VAL A 1 118 ? -19.236 7.558 12.243 1.00 98.31 118 VAL A O 1
ATOM 939 N N . LYS A 1 119 ? -20.367 6.639 10.540 1.00 98.31 119 LYS A N 1
ATOM 940 C CA . LYS A 1 119 ? -21.644 7.312 10.801 1.00 98.31 119 LYS A CA 1
ATOM 941 C C . LYS A 1 119 ? -22.763 6.308 11.001 1.00 98.31 119 LYS A C 1
ATOM 943 O O . LYS A 1 119 ? -22.748 5.227 10.420 1.00 98.31 119 LYS A O 1
ATOM 948 N N . ASN A 1 120 ? -23.769 6.690 11.777 1.00 97.75 120 ASN A N 1
ATOM 949 C CA . ASN A 1 120 ? -25.047 5.995 11.787 1.00 97.75 120 ASN A CA 1
ATOM 950 C C . ASN A 1 120 ? -25.738 6.210 10.432 1.00 97.75 120 ASN A C 1
ATOM 952 O O . ASN A 1 120 ? -25.948 7.352 10.022 1.00 97.75 120 ASN A O 1
ATOM 956 N N . ALA A 1 121 ? -26.109 5.127 9.752 1.00 96.31 121 ALA A N 1
ATOM 957 C CA . ALA A 1 121 ? -26.666 5.192 8.402 1.00 96.31 121 ALA A CA 1
ATOM 958 C C . ALA A 1 121 ? -28.046 5.877 8.340 1.00 96.31 121 ALA A C 1
ATOM 960 O O . ALA A 1 121 ? -28.394 6.462 7.320 1.00 96.31 121 ALA A O 1
ATOM 961 N N . ALA A 1 122 ? -28.831 5.830 9.422 1.00 97.25 122 ALA A N 1
ATOM 962 C CA . ALA A 1 122 ? -30.167 6.423 9.467 1.00 97.25 122 ALA A CA 1
ATOM 963 C C . ALA A 1 122 ? -30.140 7.916 9.824 1.00 97.25 122 ALA A C 1
ATOM 965 O O . ALA A 1 122 ? -30.940 8.689 9.305 1.00 97.25 122 ALA A O 1
ATOM 966 N N . THR A 1 123 ? -29.238 8.330 10.718 1.00 97.31 123 THR A N 1
ATOM 967 C CA . THR A 1 123 ? -29.213 9.705 11.252 1.00 97.31 123 THR A CA 1
ATOM 968 C C . THR A 1 123 ? -28.063 10.555 10.726 1.00 97.31 123 THR A C 1
ATOM 970 O O . THR A 1 123 ? -28.038 11.756 10.977 1.00 97.31 123 THR A O 1
ATOM 973 N N . SER A 1 124 ? -27.096 9.957 10.021 1.00 96.00 124 SER A N 1
ATOM 974 C CA . SER A 1 124 ? -25.839 10.596 9.592 1.00 96.00 124 SER A CA 1
ATOM 975 C C . SER A 1 124 ? -24.960 11.140 10.730 1.00 96.00 124 SER A C 1
ATOM 977 O O . SER A 1 124 ? -23.978 11.836 10.468 1.00 96.00 124 SER A O 1
ATOM 979 N N . VAL A 1 125 ? -25.274 10.811 11.988 1.00 97.56 125 VAL A N 1
ATOM 980 C CA . VAL A 1 125 ? -24.470 11.188 13.159 1.00 97.56 125 VAL A CA 1
ATOM 981 C C . VAL A 1 125 ? -23.150 10.424 13.136 1.00 97.56 125 VAL A C 1
ATOM 983 O O . VAL A 1 125 ? -23.148 9.203 12.981 1.00 97.56 125 VAL A O 1
ATOM 986 N N . THR A 1 126 ? -22.035 11.134 13.309 1.00 98.00 126 THR A N 1
ATOM 987 C CA . THR A 1 126 ? -20.714 10.522 13.497 1.00 98.00 126 THR A CA 1
ATOM 988 C C . THR A 1 126 ? -20.698 9.705 14.786 1.00 98.00 126 THR A C 1
ATOM 990 O O . THR A 1 126 ? -21.030 10.217 15.851 1.00 98.00 126 THR A O 1
ATOM 993 N N . LEU A 1 127 ? -20.332 8.431 14.665 1.00 97.12 127 LEU A N 1
ATOM 994 C CA . LEU A 1 127 ? -20.203 7.487 15.773 1.00 97.12 127 LEU A CA 1
ATOM 995 C C . LEU A 1 127 ? -18.759 7.369 16.247 1.00 97.12 127 LEU A C 1
ATOM 997 O O . LEU A 1 127 ? -18.522 7.238 17.442 1.00 97.12 127 LEU A O 1
ATOM 1001 N N . ASP A 1 128 ? -17.816 7.362 15.304 1.00 96.56 128 ASP A N 1
ATOM 1002 C CA . ASP A 1 128 ? -16.393 7.343 15.606 1.00 96.56 128 ASP A CA 1
ATOM 1003 C C . ASP A 1 128 ? -15.567 7.848 14.413 1.00 96.56 128 ASP A C 1
ATOM 1005 O O . ASP A 1 128 ? -16.042 7.893 13.273 1.00 96.56 128 ASP A O 1
ATOM 1009 N N . GLN A 1 129 ? -14.310 8.195 14.666 1.00 96.44 129 GLN A N 1
ATOM 1010 C CA . GLN A 1 129 ? -13.349 8.619 13.661 1.00 96.44 129 GLN A CA 1
ATOM 1011 C C . GLN A 1 129 ? -11.945 8.141 14.020 1.00 96.44 129 GLN A C 1
ATOM 1013 O O . GLN A 1 129 ? -11.552 8.102 15.185 1.00 96.44 129 GLN A O 1
ATOM 1018 N N . THR A 1 130 ? -11.148 7.777 13.025 1.00 96.00 130 THR A N 1
ATOM 1019 C CA . THR A 1 130 ? -9.752 7.405 13.251 1.00 96.00 130 THR A CA 1
ATOM 1020 C C . THR A 1 130 ? -8.872 7.809 12.082 1.00 96.00 130 THR A C 1
ATOM 1022 O O . THR A 1 130 ? -9.363 8.168 11.013 1.00 96.00 130 THR A O 1
ATOM 1025 N N . MET A 1 131 ? -7.562 7.749 12.296 1.00 96.12 131 MET A N 1
ATOM 1026 C CA . MET A 1 131 ? -6.559 7.981 11.268 1.00 96.12 131 MET A CA 1
ATOM 1027 C C . MET A 1 131 ? -5.552 6.843 11.264 1.00 96.12 131 MET A C 1
ATOM 1029 O O . MET A 1 131 ? -5.218 6.291 12.313 1.00 96.12 131 MET A O 1
ATOM 1033 N N . PHE A 1 132 ? -5.037 6.528 10.085 1.00 95.81 132 PHE A N 1
ATOM 1034 C CA . PHE A 1 132 ? -3.906 5.626 9.906 1.00 95.81 132 PHE A CA 1
ATOM 1035 C C . PHE A 1 132 ? -3.104 6.037 8.671 1.00 95.81 132 PHE A C 1
ATOM 1037 O O . PHE A 1 132 ? -3.506 6.915 7.909 1.00 95.81 132 PHE A O 1
ATOM 1044 N N . VAL A 1 133 ? -1.935 5.430 8.490 1.00 96.50 133 VAL A N 1
ATOM 1045 C CA . VAL A 1 133 ? -1.031 5.765 7.389 1.00 96.50 133 VAL A CA 1
ATOM 1046 C C . VAL A 1 133 ? -1.364 4.937 6.149 1.00 96.50 133 VAL A C 1
ATOM 1048 O O . VAL A 1 133 ? -1.373 3.707 6.211 1.00 96.50 133 VAL A O 1
ATOM 1051 N N . ALA A 1 134 ? -1.547 5.602 5.007 1.00 96.81 134 ALA A N 1
ATOM 1052 C CA . ALA A 1 134 ? -1.532 4.996 3.678 1.00 96.81 134 ALA A CA 1
ATOM 1053 C C . ALA A 1 134 ? -0.196 5.340 2.987 1.00 96.81 134 ALA A C 1
ATOM 1055 O O . ALA A 1 134 ? -0.010 6.452 2.497 1.00 96.81 134 ALA A O 1
ATOM 1056 N N . P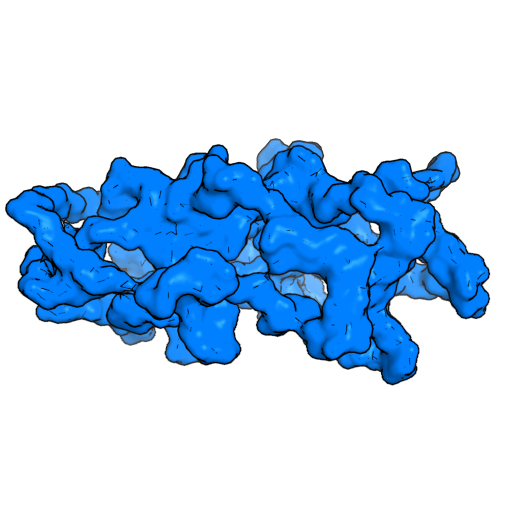RO A 1 135 ? 0.781 4.420 2.984 1.00 95.69 135 PRO A N 1
ATOM 1057 C CA . PRO A 1 135 ? 2.119 4.740 2.509 1.00 95.69 135 PRO A CA 1
ATOM 1058 C C . PRO A 1 135 ? 2.235 4.659 0.978 1.00 95.69 135 PRO A C 1
ATOM 1060 O O . PRO A 1 135 ? 1.903 3.615 0.403 1.00 95.69 135 PRO A O 1
ATOM 1063 N N . THR A 1 136 ? 2.784 5.699 0.348 1.00 96.12 136 THR A N 1
ATOM 1064 C CA . THR A 1 136 ? 3.068 5.791 -1.099 1.00 96.12 136 THR A CA 1
ATOM 1065 C C . THR A 1 136 ? 4.384 6.543 -1.344 1.00 96.12 136 THR A C 1
ATOM 1067 O O . THR A 1 136 ? 4.788 7.329 -0.492 1.00 96.12 136 THR A O 1
ATOM 1070 N N . SER A 1 137 ? 5.087 6.288 -2.451 1.00 96.31 137 SER A N 1
ATOM 1071 C CA . SER A 1 137 ? 6.333 6.989 -2.814 1.00 96.31 137 SER A CA 1
ATOM 1072 C C . SER A 1 137 ? 6.662 6.860 -4.302 1.00 96.31 137 SER A C 1
ATOM 1074 O O . SER A 1 137 ? 6.297 5.862 -4.934 1.00 96.31 137 SER A O 1
ATOM 1076 N N . THR A 1 138 ? 7.386 7.848 -4.842 1.00 94.19 138 THR A N 1
ATOM 1077 C CA . THR A 1 138 ? 8.015 7.778 -6.172 1.00 94.19 138 THR A CA 1
ATOM 1078 C C . THR A 1 138 ? 9.525 7.534 -6.112 1.00 94.19 138 THR A C 1
ATOM 1080 O O . THR A 1 138 ? 10.181 7.517 -7.152 1.00 94.19 138 THR A O 1
ATOM 1083 N N . GLU A 1 139 ? 10.097 7.307 -4.921 1.00 92.94 139 GLU A N 1
ATOM 1084 C CA . GLU A 1 139 ? 11.538 7.117 -4.702 1.00 92.94 139 GLU A CA 1
ATOM 1085 C C . GLU A 1 139 ? 12.028 5.732 -5.169 1.00 92.94 139 GLU A C 1
ATOM 1087 O O . GLU A 1 139 ? 12.484 4.894 -4.386 1.00 92.94 139 GLU A O 1
ATOM 1092 N N . MET A 1 140 ? 11.949 5.498 -6.476 1.00 88.94 140 MET A N 1
ATOM 1093 C CA . MET A 1 140 ? 12.650 4.426 -7.174 1.00 88.94 140 MET A CA 1
ATOM 1094 C C . MET A 1 140 ? 13.902 5.047 -7.793 1.00 88.94 140 MET A C 1
ATOM 1096 O O . MET A 1 140 ? 13.830 5.715 -8.823 1.00 88.94 140 MET A O 1
ATOM 1100 N N . SER A 1 141 ? 15.059 4.890 -7.149 1.00 88.25 141 SER A N 1
ATOM 1101 C CA . SER A 1 141 ? 16.309 5.581 -7.512 1.00 88.25 141 SER A CA 1
ATOM 1102 C C . SER A 1 141 ? 16.979 5.030 -8.784 1.00 88.25 141 SER A C 1
ATOM 1104 O O . SER A 1 141 ? 18.199 4.909 -8.858 1.00 88.25 141 SER A O 1
ATOM 1106 N N . CYS A 1 142 ? 16.197 4.719 -9.822 1.00 91.00 142 CYS A N 1
ATOM 1107 C CA . CYS A 1 142 ? 16.674 4.189 -11.099 1.00 91.00 142 CYS A CA 1
ATOM 1108 C C . CYS A 1 142 ? 17.716 5.110 -11.754 1.00 91.00 142 CYS A C 1
ATOM 1110 O O . CYS A 1 142 ? 18.682 4.625 -12.341 1.00 91.00 142 CYS A O 1
ATOM 1112 N N . GLY A 1 143 ? 17.575 6.430 -11.582 1.00 89.88 143 GLY A N 1
ATOM 1113 C CA . GLY A 1 143 ? 18.501 7.433 -12.117 1.00 89.88 143 GLY A CA 1
ATOM 1114 C C . GLY A 1 143 ? 19.928 7.349 -11.568 1.00 89.88 143 GLY A C 1
ATOM 1115 O O . GLY A 1 143 ? 20.845 7.879 -12.185 1.00 89.88 143 GLY A O 1
ATOM 1116 N N . THR A 1 144 ? 20.165 6.629 -10.464 1.00 88.81 144 THR A N 1
ATOM 1117 C CA . THR A 1 144 ? 21.530 6.376 -9.977 1.00 88.81 144 THR A CA 1
ATOM 1118 C C . THR A 1 144 ? 22.377 5.628 -11.013 1.00 88.81 144 THR A C 1
ATOM 1120 O O . THR A 1 144 ? 23.579 5.867 -11.093 1.00 88.81 144 THR A O 1
ATOM 1123 N N . CYS A 1 145 ? 21.763 4.774 -11.840 1.00 90.94 145 CYS A N 1
ATOM 1124 C CA . CYS A 1 145 ? 22.458 3.996 -12.876 1.00 90.94 145 CYS A CA 1
ATOM 1125 C C . CYS A 1 145 ? 21.905 4.230 -14.292 1.00 90.94 145 CYS A C 1
ATOM 1127 O O . CYS A 1 145 ? 22.634 4.069 -15.265 1.00 90.94 145 CYS A O 1
ATOM 1129 N N . HIS A 1 146 ? 20.635 4.615 -14.418 1.00 93.25 146 HIS A N 1
ATOM 1130 C CA . HIS A 1 146 ? 19.981 4.918 -15.690 1.00 93.25 146 HIS A CA 1
ATOM 1131 C C . HIS A 1 146 ? 19.900 6.431 -15.903 1.00 93.25 146 HIS A C 1
ATOM 1133 O O . HIS A 1 146 ? 18.836 7.028 -15.765 1.00 93.25 146 HIS A O 1
ATOM 1139 N N . HIS A 1 147 ? 21.035 7.053 -16.209 1.00 93.31 147 HIS A N 1
ATOM 1140 C CA . HIS A 1 147 ? 21.114 8.477 -16.526 1.00 93.31 147 HIS A CA 1
ATOM 1141 C C . HIS A 1 147 ? 21.975 8.703 -17.764 1.00 93.31 147 HIS A C 1
ATOM 1143 O O . HIS A 1 147 ? 23.010 8.063 -17.935 1.00 93.31 147 HIS A O 1
ATOM 1149 N N . GLU A 1 148 ? 21.541 9.635 -18.604 1.00 93.38 148 GLU A N 1
ATOM 1150 C CA . GLU A 1 148 ? 22.292 10.175 -19.734 1.00 93.38 148 GLU A CA 1
ATOM 1151 C C . GLU A 1 148 ? 21.952 11.666 -19.859 1.00 93.38 148 GLU A C 1
ATOM 1153 O O . GLU A 1 148 ? 20.883 12.110 -19.423 1.00 93.38 148 GLU A O 1
ATOM 1158 N N . ASP A 1 149 ? 22.869 12.452 -20.422 1.00 91.12 149 ASP A N 1
ATOM 1159 C CA . ASP A 1 149 ? 22.709 13.902 -20.508 1.00 91.12 149 ASP A CA 1
ATOM 1160 C C . ASP A 1 149 ? 21.446 14.283 -21.292 1.00 91.12 149 ASP A C 1
ATOM 1162 O O . ASP A 1 149 ? 21.223 13.836 -22.417 1.00 91.12 149 ASP A O 1
ATOM 1166 N N . ASN A 1 150 ? 20.634 15.168 -20.705 1.00 89.31 150 ASN A N 1
ATOM 1167 C CA . ASN A 1 150 ? 19.382 15.674 -21.282 1.00 89.31 150 ASN A CA 1
ATOM 1168 C C . ASN A 1 150 ? 18.332 14.593 -21.614 1.00 89.31 150 ASN A C 1
ATOM 1170 O O . ASN A 1 150 ? 17.447 14.836 -22.437 1.00 89.31 150 ASN A O 1
ATOM 1174 N N . MET A 1 151 ? 18.394 13.422 -20.974 1.00 91.56 151 MET A N 1
ATOM 1175 C CA . MET A 1 151 ? 17.390 12.363 -21.110 1.00 91.56 151 MET A CA 1
ATOM 1176 C C . MET A 1 151 ? 16.712 12.057 -19.773 1.00 91.56 151 MET A C 1
ATOM 1178 O O . MET A 1 151 ? 17.339 12.114 -18.715 1.00 91.56 151 MET A O 1
ATOM 1182 N N . SER A 1 152 ? 15.420 11.716 -19.812 1.00 92.06 152 SER A N 1
ATOM 1183 C CA . SER A 1 152 ? 14.725 11.172 -18.641 1.00 92.06 152 SER A CA 1
ATOM 1184 C C . SER A 1 152 ? 15.262 9.777 -18.305 1.00 92.06 152 SER A C 1
ATOM 1186 O O . SER A 1 152 ? 15.734 9.039 -19.175 1.00 92.06 152 SER A O 1
ATOM 1188 N N . VAL A 1 153 ? 15.161 9.397 -17.032 1.00 93.81 153 VAL A N 1
ATOM 1189 C CA . VAL A 1 153 ? 15.569 8.071 -16.542 1.00 93.81 153 VAL A CA 1
ATOM 1190 C C . VAL A 1 153 ? 14.795 6.972 -17.270 1.00 93.81 153 VAL A C 1
ATOM 1192 O O . VAL A 1 153 ? 15.363 5.973 -17.713 1.00 93.81 153 VAL A O 1
ATOM 1195 N N . GLU A 1 154 ? 13.495 7.181 -17.439 1.00 94.75 154 GLU A N 1
ATOM 1196 C CA . GLU A 1 154 ? 12.578 6.299 -18.144 1.00 94.75 154 GLU A CA 1
ATOM 1197 C C . GLU A 1 154 ? 12.975 6.117 -19.614 1.00 94.75 154 GLU A C 1
ATOM 1199 O O . GLU A 1 154 ? 13.017 4.987 -20.103 1.00 94.75 154 GLU A O 1
ATOM 1204 N N . TYR A 1 155 ? 13.332 7.199 -20.314 1.00 94.81 155 TYR A N 1
ATOM 1205 C CA . TYR A 1 155 ? 13.791 7.117 -21.699 1.00 94.81 155 TYR A CA 1
ATOM 1206 C C . TYR A 1 155 ? 15.077 6.293 -21.823 1.00 94.81 155 TYR A C 1
ATOM 1208 O O . TYR A 1 155 ? 15.163 5.430 -22.697 1.00 94.81 155 TYR A O 1
ATOM 1216 N N . VAL A 1 156 ? 16.046 6.494 -20.921 1.00 96.25 156 VAL A N 1
ATOM 1217 C CA . VAL A 1 156 ? 17.298 5.716 -20.887 1.00 96.25 156 VAL A CA 1
ATOM 1218 C C . VAL A 1 156 ? 17.025 4.230 -20.645 1.00 96.25 156 VAL A C 1
ATOM 1220 O O . VAL A 1 156 ? 17.646 3.376 -21.281 1.00 96.25 156 VAL A O 1
ATOM 1223 N N . ILE A 1 157 ? 16.080 3.897 -19.761 1.00 96.44 157 ILE A N 1
ATOM 1224 C CA . ILE A 1 157 ? 15.665 2.506 -19.523 1.00 96.44 157 ILE A CA 1
ATOM 1225 C C . ILE A 1 157 ? 15.119 1.880 -20.808 1.00 96.44 157 ILE A C 1
ATOM 1227 O O . ILE A 1 157 ? 15.536 0.780 -21.174 1.00 96.44 157 ILE A O 1
ATOM 1231 N N . LEU A 1 158 ? 14.240 2.585 -21.523 1.00 97.31 158 LEU A N 1
ATOM 1232 C CA . LEU A 1 158 ? 13.692 2.093 -22.787 1.00 97.31 158 LEU A CA 1
ATOM 1233 C C . LEU A 1 158 ? 14.761 1.969 -23.881 1.00 97.31 158 LEU A C 1
ATOM 1235 O O . LEU A 1 158 ? 14.722 0.999 -24.631 1.00 97.31 158 LEU A O 1
ATOM 1239 N N . THR A 1 159 ? 15.737 2.885 -23.953 1.00 96.00 159 THR A N 1
ATOM 1240 C CA . THR A 1 159 ? 16.875 2.777 -24.889 1.00 96.00 159 THR A CA 1
ATOM 1241 C C . THR A 1 159 ? 17.622 1.467 -24.681 1.00 96.00 159 THR A C 1
ATOM 1243 O O . THR A 1 159 ? 17.768 0.689 -25.622 1.00 96.00 159 THR A O 1
ATOM 1246 N N . LYS A 1 160 ? 18.031 1.184 -23.440 1.00 95.38 160 LYS A N 1
ATOM 1247 C CA . LYS A 1 160 ? 18.781 -0.038 -23.120 1.00 95.38 160 LYS A CA 1
ATOM 1248 C C . LYS A 1 160 ? 17.947 -1.296 -23.364 1.00 95.38 160 LYS A C 1
ATOM 1250 O O . LYS A 1 160 ? 18.468 -2.302 -23.836 1.00 95.38 160 LYS A O 1
ATOM 1255 N N . HIS A 1 161 ? 16.644 -1.231 -23.091 1.00 96.94 161 HIS A N 1
ATOM 1256 C CA . HIS A 1 161 ? 15.737 -2.342 -23.363 1.00 96.94 161 HIS A CA 1
ATOM 1257 C C . HIS A 1 161 ? 15.587 -2.618 -24.871 1.00 96.94 161 HIS A C 1
ATOM 1259 O O . HIS A 1 161 ? 15.535 -3.779 -25.281 1.00 96.94 161 HIS A O 1
ATOM 1265 N N . ASP A 1 162 ? 15.522 -1.576 -25.702 1.00 97.62 162 ASP A N 1
ATOM 1266 C CA . ASP A 1 162 ? 15.476 -1.712 -27.162 1.00 97.62 162 ASP A CA 1
ATOM 1267 C C . ASP A 1 162 ? 16.773 -2.310 -27.717 1.00 97.62 162 ASP A C 1
ATOM 1269 O O . ASP A 1 162 ? 16.715 -3.190 -28.575 1.00 97.62 162 ASP A O 1
ATOM 1273 N N . GLU A 1 163 ? 17.929 -1.885 -27.199 1.00 95.00 163 GLU A N 1
ATOM 1274 C CA . GLU A 1 163 ? 19.251 -2.396 -27.589 1.00 95.00 163 GLU A CA 1
ATOM 1275 C C . GLU A 1 163 ? 19.425 -3.885 -27.265 1.00 95.00 163 GLU A C 1
ATOM 1277 O O . GLU A 1 163 ? 19.922 -4.644 -28.096 1.00 95.00 163 GLU A O 1
ATOM 1282 N N . GLU A 1 164 ? 18.990 -4.322 -26.081 1.00 93.81 164 GLU A N 1
ATOM 1283 C CA . GLU A 1 164 ? 19.150 -5.712 -25.639 1.00 93.81 164 GLU A CA 1
ATOM 1284 C C . GLU A 1 164 ? 18.201 -6.681 -26.357 1.00 93.81 164 GLU A C 1
ATOM 1286 O O . GLU A 1 164 ? 18.546 -7.844 -26.585 1.00 93.81 164 GLU A O 1
ATOM 1291 N N . HIS A 1 165 ? 17.005 -6.217 -26.722 1.00 93.62 165 HIS A N 1
ATOM 1292 C CA . HIS A 1 165 ? 15.942 -7.078 -27.244 1.00 93.62 165 HIS A CA 1
ATOM 1293 C C . HIS A 1 165 ? 15.568 -6.813 -28.706 1.00 93.62 165 HIS A C 1
ATOM 1295 O O . HIS A 1 165 ? 14.660 -7.469 -29.217 1.00 93.62 165 HIS A O 1
ATOM 1301 N N . ALA A 1 166 ? 16.264 -5.894 -29.384 1.00 93.06 166 ALA A N 1
ATOM 1302 C CA . ALA A 1 166 ? 15.967 -5.459 -30.750 1.00 93.06 166 ALA A CA 1
ATOM 1303 C C . ALA A 1 166 ? 14.490 -5.040 -30.929 1.00 93.06 166 ALA A C 1
ATOM 1305 O O . ALA A 1 166 ? 13.812 -5.455 -31.872 1.00 93.06 166 ALA A O 1
ATOM 1306 N N . LEU A 1 167 ? 13.989 -4.233 -29.988 1.00 94.31 167 LEU A N 1
ATOM 1307 C CA . LEU A 1 167 ? 12.620 -3.703 -29.964 1.00 94.31 167 LEU A CA 1
ATOM 1308 C C . LEU A 1 167 ? 12.587 -2.207 -30.332 1.00 94.31 167 LEU A C 1
ATOM 1310 O O . LEU A 1 167 ? 13.611 -1.594 -30.624 1.00 94.31 167 LEU A O 1
ATOM 1314 N N . ASN A 1 168 ? 11.382 -1.628 -30.359 1.00 95.81 168 ASN A N 1
ATOM 1315 C CA . ASN A 1 168 ? 11.155 -0.192 -30.560 1.00 95.81 168 ASN A CA 1
ATOM 1316 C C . ASN A 1 168 ? 10.172 0.361 -29.513 1.00 95.81 168 ASN A C 1
ATOM 1318 O O . ASN A 1 168 ? 9.147 0.958 -29.841 1.00 95.81 168 ASN A O 1
ATOM 1322 N N . LEU A 1 169 ? 10.429 0.105 -28.236 1.00 96.88 169 LEU A N 1
ATOM 1323 C CA . LEU A 1 169 ? 9.638 0.614 -27.120 1.00 96.88 169 LEU A CA 1
ATOM 1324 C C . LEU A 1 169 ? 9.693 2.142 -27.052 1.00 96.88 169 LEU A C 1
ATOM 1326 O O . LEU A 1 169 ? 8.664 2.773 -26.817 1.00 96.88 169 LEU A O 1
ATOM 1330 N N . ARG A 1 170 ? 10.842 2.764 -27.349 1.00 95.50 170 ARG A N 1
ATOM 1331 C CA . ARG A 1 170 ? 10.958 4.236 -27.371 1.00 95.50 170 ARG A CA 1
ATOM 1332 C C . ARG A 1 170 ? 10.059 4.903 -28.402 1.00 95.50 170 ARG A C 1
ATOM 1334 O O . ARG A 1 170 ? 9.538 5.990 -28.144 1.00 95.50 170 ARG A O 1
ATOM 1341 N N . GLY A 1 171 ? 9.891 4.277 -29.564 1.00 95.62 171 GLY A N 1
ATOM 1342 C CA . GLY A 1 171 ? 8.979 4.759 -30.598 1.00 95.62 171 GLY A CA 1
ATOM 1343 C C . GLY A 1 171 ? 7.503 4.585 -30.235 1.00 95.62 171 GLY A C 1
ATOM 1344 O O . GLY A 1 171 ? 6.664 5.249 -30.831 1.00 95.62 171 GLY A O 1
ATOM 1345 N N . ASN A 1 172 ? 7.194 3.736 -29.250 1.00 95.44 172 ASN A N 1
ATOM 1346 C CA . ASN A 1 172 ? 5.836 3.348 -28.858 1.00 95.44 172 ASN A CA 1
ATOM 1347 C C . ASN A 1 172 ? 5.444 3.839 -27.450 1.00 95.44 172 ASN A C 1
ATOM 1349 O O . ASN A 1 172 ? 4.534 3.288 -26.830 1.00 95.44 172 ASN A O 1
ATOM 1353 N N . ARG A 1 173 ? 6.138 4.857 -26.929 1.00 96.25 173 ARG A N 1
ATOM 1354 C CA . ARG A 1 173 ? 5.862 5.450 -25.613 1.00 96.25 173 ARG A CA 1
ATOM 1355 C C . ARG A 1 173 ? 4.467 6.099 -25.530 1.00 96.25 173 ARG A C 1
ATOM 1357 O O . ARG A 1 173 ? 3.991 6.618 -26.543 1.00 96.25 173 ARG A O 1
ATOM 1364 N N . PRO A 1 174 ? 3.860 6.156 -24.329 1.00 97.88 174 PRO A N 1
ATOM 1365 C CA . PRO A 1 174 ? 4.277 5.466 -23.110 1.00 97.88 174 PRO A CA 1
ATOM 1366 C C . PRO A 1 174 ? 4.086 3.944 -23.150 1.00 97.88 174 PRO A C 1
ATOM 1368 O O . PRO A 1 174 ? 3.130 3.433 -23.733 1.00 97.88 174 PRO A O 1
ATOM 1371 N N . VAL A 1 175 ? 4.986 3.220 -22.477 1.00 97.81 175 VAL A N 1
ATOM 1372 C CA . VAL A 1 175 ? 4.966 1.749 -22.392 1.00 97.81 175 VAL A CA 1
ATOM 1373 C C . VAL A 1 175 ? 4.559 1.280 -20.996 1.00 97.81 175 VAL A C 1
ATOM 1375 O O . VAL A 1 175 ? 5.264 1.523 -20.016 1.00 97.81 175 VAL A O 1
ATOM 1378 N N . LEU A 1 176 ? 3.463 0.524 -20.890 1.00 97.94 176 LEU A N 1
ATOM 1379 C CA . LEU A 1 176 ? 3.162 -0.236 -19.676 1.00 97.94 176 LEU A CA 1
ATOM 1380 C C . LEU A 1 176 ? 4.069 -1.470 -19.634 1.00 97.94 176 LEU A C 1
ATOM 1382 O O . LEU A 1 176 ? 3.874 -2.397 -20.422 1.00 97.94 176 LEU A O 1
ATOM 1386 N N . CYS A 1 177 ? 5.019 -1.539 -18.697 1.00 98.00 177 CYS A N 1
ATOM 1387 C CA . CYS A 1 177 ? 5.943 -2.681 -18.591 1.00 98.00 177 CYS A CA 1
ATOM 1388 C C . CYS A 1 177 ? 5.180 -4.008 -18.446 1.00 98.00 177 CYS A C 1
ATOM 1390 O O . CYS A 1 177 ? 5.567 -5.046 -18.986 1.00 98.00 177 CYS A O 1
ATOM 1392 N N . ALA A 1 178 ? 4.048 -3.944 -17.743 1.00 97.62 178 ALA A N 1
ATOM 1393 C CA . ALA A 1 178 ? 3.200 -5.085 -17.456 1.00 97.62 178 ALA A CA 1
ATOM 1394 C C . ALA A 1 178 ? 2.338 -5.571 -18.641 1.00 97.62 178 ALA A C 1
ATOM 1396 O O . ALA A 1 178 ? 1.604 -6.552 -18.494 1.00 97.62 178 ALA A O 1
ATOM 1397 N N . SER A 1 179 ? 2.419 -4.902 -19.800 1.00 96.81 179 SER A N 1
ATOM 1398 C CA . SER A 1 179 ? 1.812 -5.371 -21.055 1.00 96.81 179 SER A CA 1
ATOM 1399 C C . SER A 1 179 ? 2.525 -6.616 -21.595 1.00 96.81 179 SER A C 1
ATOM 1401 O O . SER A 1 179 ? 1.867 -7.554 -22.035 1.00 96.81 179 SER A O 1
ATOM 1403 N N . CYS A 1 180 ? 3.857 -6.666 -21.479 1.00 97.69 180 CYS A N 1
ATOM 1404 C CA . CYS A 1 180 ? 4.672 -7.820 -21.865 1.00 97.69 180 CYS A CA 1
ATOM 1405 C C . CYS A 1 180 ? 5.074 -8.680 -20.664 1.00 97.69 180 CYS A C 1
ATOM 1407 O O . CYS A 1 180 ? 5.113 -9.905 -20.762 1.00 97.69 180 CYS A O 1
ATOM 1409 N N . HIS A 1 181 ? 5.371 -8.065 -19.521 1.00 98.25 181 HIS A N 1
ATOM 1410 C CA . HIS A 1 181 ? 5.804 -8.780 -18.325 1.00 98.25 181 HIS A CA 1
ATOM 1411 C C . HIS A 1 181 ? 4.631 -9.040 -17.378 1.00 98.25 181 HIS A C 1
ATOM 1413 O O . HIS A 1 181 ? 3.977 -8.105 -16.931 1.00 98.25 181 HIS A O 1
ATOM 1419 N N . SER A 1 182 ? 4.381 -10.292 -16.996 1.00 98.00 182 SER A N 1
ATOM 1420 C CA . SER A 1 182 ? 3.281 -10.592 -16.069 1.00 98.00 182 SER A CA 1
ATOM 1421 C C . SER A 1 182 ? 3.456 -9.895 -14.712 1.00 98.00 182 SER A C 1
ATOM 1423 O O . SER A 1 182 ? 4.579 -9.751 -14.207 1.00 98.00 182 SER A O 1
ATOM 1425 N N . SER A 1 183 ? 2.351 -9.452 -14.106 1.00 97.44 183 SER A N 1
ATOM 1426 C CA . SER A 1 183 ? 2.368 -8.732 -12.829 1.00 97.44 183 SER A CA 1
ATOM 1427 C C . SER A 1 183 ? 1.146 -9.056 -11.978 1.00 97.44 183 SER A C 1
ATOM 1429 O O . SER A 1 183 ? 0.035 -8.630 -12.276 1.00 97.44 183 SER A O 1
ATOM 1431 N N . ASN A 1 184 ? 1.363 -9.732 -10.846 1.00 95.88 184 ASN A N 1
ATOM 1432 C CA . ASN A 1 184 ? 0.300 -9.985 -9.868 1.00 95.88 184 ASN A CA 1
ATOM 1433 C C . ASN A 1 184 ? -0.214 -8.698 -9.203 1.00 95.88 184 ASN A C 1
ATOM 1435 O O . ASN A 1 184 ? -1.374 -8.653 -8.812 1.00 95.88 184 ASN A O 1
ATOM 1439 N N . ALA A 1 185 ? 0.617 -7.654 -9.089 1.00 93.69 185 ALA A N 1
ATOM 1440 C CA . ALA A 1 185 ? 0.181 -6.368 -8.537 1.00 93.69 185 ALA A CA 1
ATOM 1441 C C . ALA A 1 185 ? -0.843 -5.665 -9.437 1.00 93.69 185 ALA A C 1
ATOM 1443 O O . ALA A 1 185 ? -1.729 -4.988 -8.929 1.00 93.69 185 ALA A O 1
ATOM 1444 N N . LEU A 1 186 ? -0.723 -5.838 -10.757 1.00 95.25 186 LEU A N 1
ATOM 1445 C CA . LEU A 1 186 ? -1.629 -5.245 -11.745 1.00 95.25 186 LEU A CA 1
ATOM 1446 C C . LEU A 1 186 ? -2.654 -6.247 -12.293 1.00 95.25 186 LEU A C 1
ATOM 1448 O O . LEU A 1 186 ? -3.481 -5.883 -13.120 1.00 95.25 186 LEU A O 1
ATOM 1452 N N . GLY A 1 187 ? -2.589 -7.511 -11.869 1.00 94.94 187 GLY A N 1
ATOM 1453 C CA . GLY A 1 187 ? -3.435 -8.583 -12.390 1.00 94.94 187 GLY A CA 1
ATOM 1454 C C . GLY A 1 187 ? -3.217 -8.893 -13.876 1.00 94.94 187 GLY A C 1
ATOM 1455 O O . GLY A 1 187 ? -4.101 -9.476 -14.501 1.00 94.94 187 GLY A O 1
ATOM 1456 N N . THR A 1 188 ? -2.077 -8.512 -14.465 1.00 95.62 188 THR A N 1
ATOM 1457 C CA . THR A 1 188 ? -1.830 -8.712 -15.898 1.00 95.62 188 THR A CA 1
ATOM 1458 C C . THR A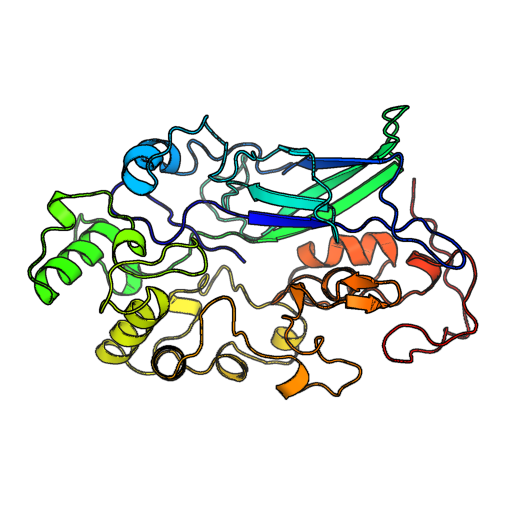 1 188 ? -1.124 -10.047 -16.164 1.00 95.62 188 THR A C 1
ATOM 1460 O O . THR A 1 188 ? -0.135 -10.377 -15.495 1.00 95.62 188 THR A O 1
ATOM 1463 N N . PRO A 1 189 ? -1.581 -10.829 -17.162 1.00 95.38 189 PRO A N 1
ATOM 1464 C CA . PRO A 1 189 ? -0.969 -12.114 -17.497 1.00 95.38 189 PRO A CA 1
ATOM 1465 C C . PRO A 1 189 ? 0.373 -11.965 -18.227 1.00 95.38 189 PRO A C 1
ATOM 1467 O O . PRO A 1 189 ? 1.164 -12.904 -18.220 1.00 95.38 189 PRO A O 1
ATOM 1470 N N . GLY A 1 190 ? 0.639 -10.799 -18.830 1.00 95.88 190 GLY A N 1
ATOM 1471 C CA . GLY A 1 190 ? 1.795 -10.569 -19.696 1.00 95.88 190 GLY A CA 1
ATOM 1472 C C . GLY A 1 190 ? 1.803 -11.463 -20.942 1.00 95.88 190 GLY A C 1
ATOM 1473 O O . GLY A 1 190 ? 0.812 -12.115 -21.279 1.00 95.88 190 GLY A O 1
ATOM 1474 N N . THR A 1 191 ? 2.947 -11.506 -21.618 1.00 96.88 191 THR A N 1
ATOM 1475 C CA . THR A 1 191 ? 3.178 -12.329 -22.809 1.00 96.88 191 THR A CA 1
ATOM 1476 C C . THR A 1 191 ? 3.752 -13.694 -22.410 1.00 96.88 191 THR A C 1
ATOM 1478 O O . THR A 1 191 ? 4.736 -13.751 -21.666 1.00 96.88 191 THR A O 1
ATOM 1481 N N . PRO A 1 192 ? 3.208 -14.816 -22.919 1.00 95.31 192 PRO A N 1
ATOM 1482 C CA . PRO A 1 192 ? 3.767 -16.143 -22.672 1.00 95.31 192 PRO A CA 1
ATOM 1483 C C . PRO A 1 192 ? 5.255 -16.239 -23.038 1.00 95.31 192 PRO A C 1
ATOM 1485 O O . PRO A 1 192 ? 5.684 -15.753 -24.081 1.00 95.31 192 PRO A O 1
ATOM 1488 N N . GLY A 1 193 ? 6.049 -16.885 -22.182 1.00 93.69 193 GLY A N 1
ATOM 1489 C CA . GLY A 1 193 ? 7.497 -17.039 -22.378 1.00 93.69 193 GLY A CA 1
ATOM 1490 C C . GLY A 1 193 ? 8.339 -15.830 -21.952 1.00 93.69 193 GLY A C 1
ATOM 1491 O O . GLY A 1 193 ? 9.557 -15.960 -21.832 1.00 93.69 193 GLY A O 1
ATOM 1492 N N . VAL A 1 194 ? 7.720 -14.684 -21.649 1.00 96.56 194 VAL A N 1
ATOM 1493 C CA . VAL A 1 194 ? 8.402 -13.524 -21.065 1.00 96.56 194 VAL A CA 1
ATOM 1494 C C . VAL A 1 194 ? 8.412 -13.654 -19.541 1.00 96.56 194 VAL A C 1
ATOM 1496 O O . VAL A 1 194 ? 7.418 -14.028 -18.918 1.00 96.56 194 VAL A O 1
ATOM 1499 N N . LYS A 1 195 ? 9.559 -13.356 -18.918 1.00 97.81 195 LYS A N 1
ATOM 1500 C CA . LYS A 1 195 ? 9.700 -13.360 -17.452 1.00 97.81 195 LYS A CA 1
ATOM 1501 C C . LYS A 1 195 ? 8.683 -12.403 -16.823 1.00 97.81 195 LYS A C 1
ATOM 1503 O O . LYS A 1 195 ? 8.437 -11.328 -17.367 1.00 97.81 195 LYS A O 1
ATOM 1508 N N . SER A 1 196 ? 8.158 -12.741 -15.644 1.00 98.19 196 SER A N 1
ATOM 1509 C CA . SER A 1 196 ? 7.344 -11.788 -14.872 1.00 98.19 196 SER A CA 1
ATOM 1510 C C . SER A 1 196 ? 8.120 -10.497 -14.599 1.00 98.19 196 SER A C 1
ATOM 1512 O O . SER A 1 196 ? 9.353 -10.515 -14.550 1.00 98.19 196 SER A O 1
ATOM 1514 N N . LEU A 1 197 ? 7.420 -9.381 -14.382 1.00 97.62 197 LEU A N 1
ATOM 1515 C CA . LEU A 1 197 ? 8.050 -8.063 -14.231 1.00 97.62 197 LEU A CA 1
ATOM 1516 C C . LEU A 1 197 ? 9.062 -8.062 -13.083 1.00 97.62 197 LEU A C 1
ATOM 1518 O O . LEU A 1 197 ? 10.197 -7.617 -13.232 1.00 97.62 197 LEU A O 1
ATOM 1522 N N . SER A 1 198 ? 8.670 -8.656 -11.955 1.00 96.81 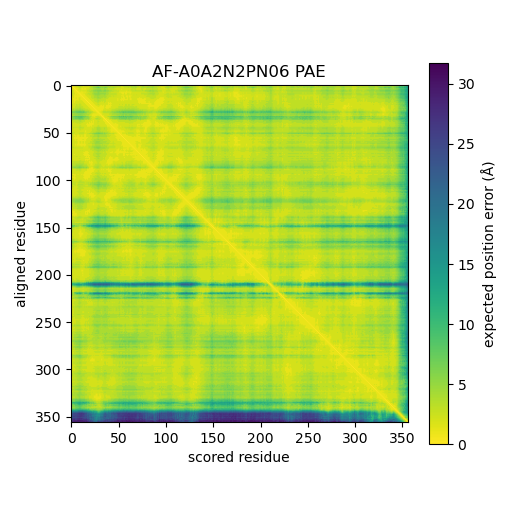198 SER A N 1
ATOM 1523 C CA . SER A 1 198 ? 9.544 -8.794 -10.793 1.00 96.81 198 SER A CA 1
ATOM 1524 C C . SER A 1 198 ? 10.773 -9.654 -11.104 1.00 96.81 198 SER A C 1
ATOM 1526 O O . SER A 1 198 ? 11.884 -9.273 -10.748 1.00 96.81 198 SER A O 1
ATOM 1528 N N . GLN A 1 199 ? 10.619 -10.782 -11.804 1.00 97.81 199 GLN A N 1
ATOM 1529 C CA . GLN A 1 199 ? 11.759 -11.632 -12.162 1.00 97.81 199 GLN A CA 1
ATOM 1530 C C . GLN A 1 199 ? 12.706 -10.944 -13.152 1.00 97.81 199 GLN A C 1
ATOM 1532 O O . GLN A 1 199 ? 13.921 -11.081 -13.020 1.00 97.81 199 GLN A O 1
ATOM 1537 N N . ALA A 1 200 ? 12.162 -10.231 -14.142 1.00 97.38 200 ALA A N 1
ATOM 1538 C CA . ALA A 1 200 ? 12.938 -9.524 -15.154 1.00 97.38 200 ALA A CA 1
ATOM 1539 C C . ALA A 1 200 ? 13.794 -8.422 -14.518 1.00 97.38 200 ALA A C 1
ATOM 1541 O O . ALA A 1 200 ? 15.012 -8.426 -14.695 1.00 97.38 200 ALA A O 1
ATOM 1542 N N . ILE A 1 201 ? 13.179 -7.557 -13.702 1.00 95.94 201 ILE A N 1
ATOM 1543 C CA . ILE A 1 201 ? 13.874 -6.464 -13.014 1.00 95.94 201 ILE A CA 1
ATOM 1544 C C . ILE A 1 201 ? 14.943 -7.025 -12.074 1.00 95.94 201 ILE A C 1
ATOM 1546 O O . ILE A 1 201 ? 16.117 -6.701 -12.237 1.00 95.94 201 ILE A O 1
ATOM 1550 N N . HIS A 1 202 ? 14.582 -7.896 -11.126 1.00 96.38 202 HIS A N 1
ATOM 1551 C CA . HIS A 1 202 ? 15.561 -8.404 -10.160 1.00 96.38 202 HIS A CA 1
ATOM 1552 C C . HIS A 1 202 ? 16.684 -9.192 -10.842 1.00 96.38 202 HIS A C 1
ATOM 1554 O O . HIS A 1 202 ? 17.849 -9.012 -10.502 1.00 96.38 202 HIS A O 1
ATOM 1560 N N . GLY A 1 203 ? 16.351 -10.038 -11.822 1.00 95.81 203 GLY A N 1
ATOM 1561 C CA . GLY A 1 203 ? 17.330 -10.870 -12.518 1.00 95.81 203 GLY A CA 1
ATOM 1562 C C . GLY A 1 203 ? 18.327 -10.057 -13.338 1.00 95.81 203 GLY A C 1
ATOM 1563 O O . GLY A 1 203 ? 19.516 -10.365 -13.308 1.00 95.81 203 GLY A O 1
ATOM 1564 N N . LYS A 1 204 ? 17.868 -9.008 -14.033 1.00 95.06 204 LYS A N 1
ATOM 1565 C CA . LYS A 1 204 ? 18.753 -8.147 -14.825 1.00 95.06 204 LYS A CA 1
ATOM 1566 C C . LYS A 1 204 ? 19.693 -7.343 -13.932 1.00 95.06 204 LYS A C 1
ATOM 1568 O O . LYS A 1 204 ? 20.899 -7.388 -14.132 1.00 95.06 204 LYS A O 1
ATOM 1573 N N . HIS A 1 205 ? 19.172 -6.688 -12.896 1.00 94.56 205 HIS A N 1
ATOM 1574 C CA . HIS A 1 205 ? 20.013 -5.907 -11.983 1.00 94.56 205 HIS A CA 1
ATOM 1575 C C . HIS A 1 205 ? 20.996 -6.790 -11.203 1.00 94.56 205 HIS A C 1
ATOM 1577 O O . HIS A 1 205 ? 22.137 -6.389 -10.981 1.00 94.56 205 HIS A O 1
ATOM 1583 N N . ALA A 1 206 ? 20.597 -8.014 -10.841 1.00 94.12 206 ALA A N 1
ATOM 1584 C CA . ALA A 1 206 ? 21.502 -8.965 -10.207 1.00 94.12 206 ALA A CA 1
ATOM 1585 C C . ALA A 1 206 ? 22.643 -9.402 -11.139 1.00 94.12 206 ALA A C 1
ATOM 1587 O O . ALA A 1 206 ? 23.767 -9.556 -10.671 1.00 94.12 206 ALA A O 1
ATOM 1588 N N . ALA A 1 207 ? 22.379 -9.556 -12.440 1.00 93.06 207 ALA A N 1
ATOM 1589 C CA . ALA A 1 207 ? 23.399 -9.911 -13.423 1.00 93.06 207 ALA A CA 1
ATOM 1590 C C . ALA A 1 207 ? 24.380 -8.760 -13.712 1.00 93.06 207 ALA A C 1
ATOM 1592 O O . ALA A 1 207 ? 25.577 -9.005 -13.819 1.00 93.06 207 ALA A O 1
ATOM 1593 N N . GLU A 1 208 ? 23.884 -7.523 -13.817 1.00 91.00 208 GLU A N 1
ATOM 1594 C CA . GLU A 1 208 ? 24.706 -6.364 -14.202 1.00 91.00 208 GLU A CA 1
ATOM 1595 C C . GLU A 1 208 ? 25.480 -5.749 -13.026 1.00 91.00 208 GLU A C 1
ATOM 1597 O O . GLU A 1 208 ? 26.620 -5.320 -13.184 1.00 91.00 208 GLU A O 1
ATOM 1602 N N . ILE A 1 209 ? 24.870 -5.687 -11.836 1.00 85.50 209 ILE A N 1
ATOM 1603 C CA . ILE A 1 209 ? 25.430 -4.962 -10.677 1.00 85.50 209 ILE A CA 1
ATOM 1604 C C . ILE A 1 209 ? 25.880 -5.926 -9.572 1.00 85.50 209 ILE A C 1
ATOM 1606 O O . ILE A 1 209 ? 26.784 -5.619 -8.792 1.00 85.50 209 ILE A O 1
ATOM 1610 N N . GLY A 1 210 ? 25.300 -7.125 -9.518 1.00 79.19 210 GLY A N 1
ATOM 1611 C CA . GLY A 1 210 ? 25.641 -8.124 -8.513 1.00 79.19 210 GLY A CA 1
ATOM 1612 C C . GLY A 1 210 ? 25.079 -7.814 -7.125 1.00 79.19 210 GLY A C 1
ATOM 1613 O O . GLY A 1 210 ? 24.151 -7.029 -6.934 1.00 79.19 210 GLY A O 1
ATOM 1614 N N . SER A 1 211 ? 25.643 -8.472 -6.113 1.00 69.75 211 SER A N 1
ATOM 1615 C CA . SER A 1 211 ? 25.123 -8.477 -4.738 1.00 69.75 211 SER A CA 1
ATOM 1616 C C . SER A 1 211 ? 25.352 -7.186 -3.944 1.00 69.75 211 SER A C 1
ATOM 1618 O O . SER A 1 211 ? 24.969 -7.125 -2.779 1.00 69.75 211 SER A O 1
ATOM 1620 N N . THR A 1 212 ? 26.006 -6.178 -4.521 1.00 73.44 212 THR A N 1
ATOM 1621 C CA . THR A 1 212 ? 26.284 -4.891 -3.859 1.00 73.44 212 THR A CA 1
ATOM 1622 C C . THR A 1 212 ? 25.068 -3.963 -3.843 1.00 73.44 212 THR A C 1
ATOM 1624 O O . THR A 1 212 ? 25.032 -3.017 -3.057 1.00 73.44 212 THR A O 1
ATOM 1627 N N . MET A 1 213 ? 24.056 -4.238 -4.673 1.00 83.19 213 MET A N 1
ATOM 1628 C CA . MET A 1 213 ? 22.823 -3.459 -4.727 1.00 83.19 213 MET A CA 1
ATOM 1629 C C . MET A 1 213 ? 21.903 -3.767 -3.537 1.00 83.19 213 MET A C 1
ATOM 1631 O O . MET A 1 213 ? 21.542 -4.916 -3.272 1.00 83.19 213 MET A O 1
ATOM 1635 N N . ASN A 1 214 ? 21.490 -2.709 -2.837 1.00 87.06 214 ASN A N 1
ATOM 1636 C CA . ASN A 1 214 ? 20.546 -2.775 -1.725 1.00 87.06 214 ASN A CA 1
ATOM 1637 C C . ASN A 1 214 ? 19.099 -2.723 -2.251 1.00 87.06 214 ASN A C 1
ATOM 1639 O O . ASN A 1 214 ? 18.811 -2.087 -3.259 1.00 87.06 214 ASN A O 1
ATOM 1643 N N . CYS A 1 215 ? 18.157 -3.328 -1.528 1.00 91.44 215 CYS A N 1
ATOM 1644 C CA . CYS A 1 215 ? 16.720 -3.198 -1.780 1.00 91.44 215 CYS A CA 1
ATOM 1645 C C . CYS A 1 215 ? 16.274 -1.723 -1.826 1.00 91.44 215 CYS A C 1
ATOM 1647 O O . CYS A 1 215 ? 15.477 -1.350 -2.686 1.00 91.44 215 CYS A O 1
ATOM 1649 N N . TYR A 1 216 ? 16.850 -0.877 -0.961 1.00 91.44 216 TYR A N 1
ATOM 1650 C CA . TYR A 1 216 ? 16.612 0.574 -0.937 1.00 91.44 216 TYR A CA 1
ATOM 1651 C C . TYR A 1 216 ? 17.234 1.345 -2.112 1.00 91.44 216 TYR A C 1
ATOM 1653 O O . TYR A 1 216 ? 17.135 2.565 -2.167 1.00 91.44 216 TYR A O 1
ATOM 1661 N N . SER A 1 217 ? 17.854 0.670 -3.079 1.00 88.50 217 SER A N 1
ATOM 1662 C CA . SER A 1 217 ? 18.166 1.287 -4.371 1.00 88.50 217 SER A CA 1
ATOM 1663 C C . SER A 1 217 ? 16.917 1.426 -5.256 1.00 88.50 217 SER A C 1
ATOM 1665 O O . SER A 1 217 ? 16.925 2.232 -6.183 1.00 88.50 217 SER A O 1
ATOM 1667 N N . CYS A 1 218 ? 15.840 0.666 -4.991 1.00 88.75 218 CYS A N 1
ATOM 1668 C CA . CYS A 1 218 ? 14.633 0.661 -5.835 1.00 88.75 218 CYS A CA 1
ATOM 1669 C C . CYS A 1 218 ? 13.301 0.624 -5.064 1.00 88.75 218 CYS A C 1
ATOM 1671 O O . CYS A 1 218 ? 12.329 1.226 -5.509 1.00 88.75 218 CYS A O 1
ATOM 1673 N N . HIS A 1 219 ? 13.220 -0.090 -3.938 1.00 89.94 219 HIS A N 1
ATOM 1674 C CA . HIS A 1 219 ? 12.005 -0.198 -3.123 1.00 89.94 219 HIS A CA 1
ATOM 1675 C C . HIS A 1 219 ? 12.089 0.774 -1.954 1.00 89.94 219 HIS A C 1
ATOM 1677 O O . HIS A 1 219 ? 13.053 0.686 -1.205 1.00 89.94 219 HIS A O 1
ATOM 1683 N N . PRO A 1 220 ? 11.092 1.656 -1.771 1.00 81.12 220 PRO A N 1
ATOM 1684 C CA . PRO A 1 220 ? 11.252 3.106 -1.712 1.00 81.12 220 PRO A CA 1
ATOM 1685 C C . PRO A 1 220 ? 12.450 3.532 -0.892 1.00 81.12 220 PRO A C 1
ATOM 1687 O O . PRO A 1 220 ? 12.557 3.121 0.265 1.00 81.12 220 PRO A O 1
ATOM 1690 N N . GLY A 1 221 ? 13.325 4.291 -1.549 1.00 81.19 221 GLY A N 1
ATOM 1691 C CA . GLY A 1 221 ? 14.758 4.290 -1.318 1.00 81.19 221 GLY A CA 1
ATOM 1692 C C . GLY A 1 221 ? 15.273 4.749 0.045 1.00 81.19 221 GLY A C 1
ATOM 1693 O O . GLY A 1 221 ? 14.622 4.655 1.087 1.00 81.19 221 GLY A O 1
ATOM 1694 N N . SER A 1 222 ? 16.534 5.178 0.058 1.00 8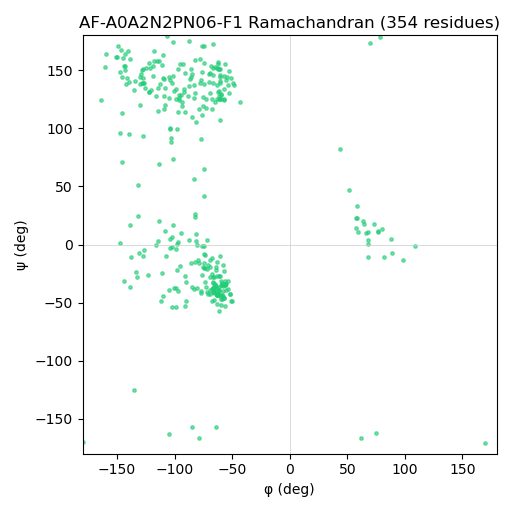2.31 222 SER A N 1
ATOM 1695 C CA . SER A 1 222 ? 17.257 5.480 1.301 1.00 82.31 222 SER A CA 1
ATOM 1696 C C . SER A 1 222 ? 16.581 6.535 2.188 1.00 82.31 222 SER A C 1
ATOM 1698 O O . SER A 1 222 ? 16.843 6.541 3.392 1.00 82.31 222 SER A O 1
ATOM 1700 N N . GLN A 1 223 ? 15.725 7.396 1.623 1.00 86.00 223 GLN A N 1
ATOM 1701 C CA . GLN A 1 223 ? 15.015 8.438 2.365 1.00 86.00 223 GLN A CA 1
ATOM 1702 C C . GLN A 1 223 ? 13.668 7.942 2.901 1.00 86.00 223 GLN A C 1
ATOM 1704 O O . GLN A 1 223 ? 13.362 8.114 4.084 1.00 86.00 223 GLN A O 1
ATOM 1709 N N . THR A 1 224 ? 12.868 7.305 2.049 1.00 89.88 224 THR A N 1
ATOM 1710 C CA . THR A 1 224 ? 11.502 6.891 2.371 1.00 89.88 224 THR A CA 1
ATOM 1711 C C . THR A 1 224 ? 11.462 5.712 3.328 1.00 89.88 224 THR A C 1
ATOM 1713 O O . THR A 1 224 ? 10.573 5.672 4.174 1.00 89.88 224 THR A O 1
ATOM 1716 N N . GLN A 1 225 ? 12.389 4.754 3.216 1.00 84.94 225 GLN A N 1
ATOM 1717 C CA . GLN A 1 225 ? 12.508 3.584 4.095 1.00 84.94 225 GLN A CA 1
ATOM 1718 C C . GLN A 1 225 ? 11.166 2.900 4.410 1.00 84.94 225 GLN A C 1
ATOM 1720 O O . GLN A 1 225 ? 10.536 3.112 5.452 1.00 84.94 225 GLN A O 1
ATOM 1725 N N . CYS A 1 226 ? 10.711 2.045 3.495 1.00 88.81 226 CYS A N 1
ATOM 1726 C CA . CYS A 1 226 ? 9.431 1.354 3.636 1.00 88.81 226 CYS A CA 1
ATOM 1727 C C . CYS A 1 226 ? 9.330 0.485 4.909 1.00 88.81 226 CYS A C 1
ATOM 1729 O O . CYS A 1 226 ? 8.245 0.421 5.500 1.00 88.81 226 CYS A O 1
ATOM 1731 N N . GLN A 1 227 ? 10.436 -0.136 5.341 1.00 94.00 227 GLN A N 1
ATOM 1732 C CA . GLN A 1 227 ? 10.522 -0.965 6.542 1.00 94.00 227 GLN A CA 1
ATOM 1733 C C . GLN A 1 227 ? 10.916 -0.128 7.758 1.00 94.00 227 GLN A C 1
ATOM 1735 O O . GLN A 1 227 ? 12.033 0.374 7.851 1.00 94.00 227 GLN A O 1
ATOM 1740 N N . ARG A 1 228 ? 9.987 -0.010 8.706 1.00 95.44 228 ARG A N 1
ATOM 1741 C CA . ARG A 1 228 ? 10.115 0.859 9.887 1.00 95.44 228 ARG A CA 1
ATOM 1742 C C . ARG A 1 228 ? 9.419 0.330 11.144 1.00 95.44 228 ARG A C 1
ATOM 1744 O O . ARG A 1 228 ? 9.415 1.012 12.164 1.00 95.44 228 ARG A O 1
ATOM 1751 N N . GLY A 1 229 ? 8.808 -0.852 11.061 1.00 96.25 229 GLY A N 1
ATOM 1752 C CA . GLY A 1 229 ? 8.096 -1.493 12.166 1.00 96.25 229 GLY A CA 1
ATOM 1753 C C . GLY A 1 229 ? 8.996 -2.192 13.190 1.00 96.25 229 GLY A C 1
ATOM 1754 O O . GLY A 1 229 ? 10.221 -2.055 13.183 1.00 96.25 229 GLY A O 1
ATOM 1755 N N . ALA A 1 230 ? 8.379 -3.007 14.041 1.00 96.50 230 ALA A N 1
ATOM 1756 C CA . ALA A 1 230 ? 9.021 -3.674 15.172 1.00 96.50 230 ALA A CA 1
ATOM 1757 C C . ALA A 1 230 ? 10.243 -4.512 14.770 1.00 96.50 230 ALA A C 1
ATOM 1759 O O . ALA A 1 230 ? 11.265 -4.491 15.453 1.00 96.50 230 ALA A O 1
ATOM 1760 N N . MET A 1 231 ? 10.174 -5.209 13.632 1.00 95.88 231 MET A N 1
ATOM 1761 C CA . MET A 1 231 ? 11.298 -6.001 13.127 1.00 95.88 231 MET A CA 1
ATOM 1762 C C . MET A 1 231 ? 12.479 -5.120 12.707 1.00 95.88 231 MET A C 1
ATOM 1764 O O . MET A 1 231 ? 13.621 -5.475 12.982 1.00 95.88 231 MET A O 1
ATOM 1768 N N . HIS A 1 232 ? 12.221 -3.953 12.110 1.00 95.94 232 HIS A N 1
ATOM 1769 C CA . HIS A 1 232 ? 13.276 -2.986 11.798 1.00 95.94 232 HIS A CA 1
ATOM 1770 C C . HIS A 1 232 ? 13.945 -2.468 13.077 1.00 95.94 232 HIS A C 1
ATOM 1772 O O . HIS A 1 232 ? 15.170 -2.443 13.167 1.00 95.94 232 HIS A O 1
ATOM 1778 N N . LEU A 1 233 ? 13.154 -2.143 14.105 1.00 96.69 233 LEU A N 1
ATOM 1779 C CA . LEU A 1 233 ? 13.680 -1.737 15.414 1.00 96.69 233 LEU A CA 1
ATOM 1780 C C . LEU A 1 233 ? 14.488 -2.850 16.103 1.00 96.69 233 LEU A C 1
ATOM 1782 O O . LEU A 1 233 ? 15.401 -2.560 16.871 1.00 96.69 233 LEU A O 1
ATOM 1786 N N . ALA A 1 234 ? 14.188 -4.114 15.802 1.00 96.38 234 ALA A N 1
ATOM 1787 C CA . ALA A 1 234 ? 14.958 -5.277 16.239 1.00 96.38 234 ALA A CA 1
ATOM 1788 C C . ALA A 1 234 ? 16.204 -5.559 15.369 1.00 96.38 234 ALA A C 1
ATOM 1790 O O . ALA A 1 234 ? 16.829 -6.611 15.513 1.00 96.38 234 ALA A O 1
ATOM 1791 N N . GLY A 1 235 ? 16.561 -4.651 14.456 1.00 96.38 235 GLY A N 1
ATOM 1792 C CA . GLY A 1 235 ? 17.743 -4.757 13.601 1.00 96.38 235 GLY A CA 1
ATOM 1793 C C . GLY A 1 235 ? 17.572 -5.664 12.383 1.00 96.38 235 GLY A C 1
ATOM 1794 O O . GLY A 1 235 ? 18.573 -6.016 11.764 1.00 96.38 235 GLY A O 1
ATOM 1795 N N . LYS A 1 236 ? 16.340 -6.059 12.032 1.00 95.50 236 LYS A N 1
ATOM 1796 C CA . LYS A 1 236 ? 16.082 -6.835 10.812 1.00 95.50 236 LYS A CA 1
ATOM 1797 C C . LYS A 1 236 ? 16.114 -5.950 9.578 1.00 95.50 236 LYS A C 1
ATOM 1799 O O . LYS A 1 236 ? 15.584 -4.837 9.584 1.00 95.50 236 LYS A O 1
ATOM 1804 N N . VAL A 1 237 ? 16.667 -6.495 8.504 1.00 93.69 237 VAL A N 1
ATOM 1805 C CA . VAL A 1 237 ? 16.723 -5.867 7.180 1.00 93.69 237 VAL A CA 1
ATOM 1806 C C . VAL A 1 237 ? 15.957 -6.693 6.149 1.00 93.69 237 VAL A C 1
ATOM 1808 O O . VAL A 1 237 ? 15.627 -7.855 6.382 1.00 93.69 237 VAL A O 1
ATOM 1811 N N . CYS A 1 238 ? 15.692 -6.112 4.979 1.00 94.12 238 CYS A N 1
ATOM 1812 C CA . CYS A 1 238 ? 14.909 -6.742 3.912 1.00 94.12 238 CYS A CA 1
ATOM 1813 C C . CYS A 1 238 ? 15.422 -8.146 3.548 1.00 94.12 238 CYS A C 1
ATOM 1815 O O . CYS A 1 238 ? 14.633 -9.078 3.380 1.00 94.12 238 CYS A O 1
ATOM 1817 N N . SER A 1 239 ? 16.747 -8.304 3.463 1.00 93.56 239 SER A N 1
ATOM 1818 C CA . SER A 1 239 ? 17.392 -9.558 3.068 1.00 93.56 239 SER A CA 1
ATOM 1819 C C . SER A 1 239 ? 17.265 -10.677 4.099 1.00 93.56 239 SER A C 1
ATOM 1821 O O . SER A 1 239 ? 17.390 -11.835 3.712 1.00 93.56 239 SER A O 1
ATOM 1823 N N . ASP A 1 240 ? 16.973 -10.368 5.366 1.00 94.94 240 ASP A N 1
ATOM 1824 C CA . ASP A 1 240 ? 16.751 -11.395 6.394 1.00 94.94 240 ASP A CA 1
ATOM 1825 C C . ASP A 1 240 ? 15.472 -12.202 6.125 1.00 94.94 240 ASP A C 1
ATOM 1827 O O . ASP A 1 240 ? 15.369 -13.352 6.544 1.00 94.94 240 ASP A O 1
ATOM 1831 N N . CYS A 1 241 ? 14.509 -11.604 5.412 1.00 95.00 241 CYS A N 1
ATOM 1832 C CA . CYS A 1 241 ? 13.223 -12.222 5.085 1.00 95.00 241 CYS A CA 1
ATOM 1833 C C . CYS A 1 241 ? 13.099 -12.563 3.593 1.00 95.00 241 CYS A C 1
ATOM 1835 O O . CYS A 1 241 ? 12.627 -13.640 3.236 1.00 95.00 241 CYS A O 1
ATOM 1837 N N . HIS A 1 242 ? 13.496 -11.641 2.710 1.00 94.38 242 HIS A N 1
ATOM 1838 C CA . HIS A 1 242 ? 13.317 -11.777 1.260 1.00 94.38 242 HIS A CA 1
ATOM 1839 C C . HIS A 1 242 ? 14.543 -12.355 0.538 1.00 94.38 242 HIS A C 1
ATOM 1841 O O . HIS A 1 242 ? 14.413 -12.830 -0.590 1.00 94.38 242 HIS A O 1
ATOM 1847 N N . GLY A 1 243 ? 15.722 -12.317 1.167 1.00 93.38 243 GLY A N 1
ATOM 1848 C CA . GLY A 1 243 ? 17.003 -12.558 0.506 1.00 93.38 243 GLY A CA 1
ATOM 1849 C C . GLY A 1 243 ? 17.511 -11.350 -0.291 1.00 93.38 243 GLY A C 1
ATOM 1850 O O . GLY A 1 243 ? 16.885 -10.291 -0.347 1.00 93.38 243 GLY A O 1
ATOM 1851 N N . ASN A 1 244 ? 18.686 -11.498 -0.896 1.00 93.31 244 ASN A N 1
ATOM 1852 C CA . ASN A 1 244 ? 19.249 -10.510 -1.817 1.00 93.31 244 ASN A CA 1
ATOM 1853 C C . ASN A 1 244 ? 18.540 -10.535 -3.187 1.00 93.31 244 ASN A C 1
ATOM 1855 O O . ASN A 1 244 ? 17.765 -11.444 -3.490 1.00 93.31 244 ASN A O 1
ATOM 1859 N N . ILE A 1 245 ? 18.834 -9.561 -4.053 1.00 94.06 245 ILE A N 1
ATOM 1860 C CA . ILE A 1 245 ? 18.160 -9.420 -5.355 1.00 94.06 245 ILE A CA 1
ATOM 1861 C C . ILE A 1 245 ? 18.280 -10.666 -6.253 1.00 94.06 245 ILE A C 1
ATOM 1863 O O . ILE A 1 245 ? 17.313 -11.042 -6.917 1.00 94.06 245 ILE A O 1
ATOM 1867 N N . GLN A 1 246 ? 19.420 -11.368 -6.217 1.00 94.69 246 GLN A N 1
ATOM 1868 C CA . GLN A 1 246 ? 19.621 -12.605 -6.975 1.00 94.69 246 GLN A CA 1
ATOM 1869 C C . GLN A 1 246 ? 18.752 -13.738 -6.418 1.00 94.69 246 GLN A C 1
ATOM 1871 O O . GLN A 1 246 ? 18.143 -14.487 -7.182 1.00 94.69 246 GLN A O 1
ATOM 1876 N N . GLN A 1 247 ? 18.672 -13.865 -5.092 1.00 95.38 247 GLN A N 1
ATOM 1877 C CA . GLN A 1 247 ? 17.814 -14.844 -4.425 1.00 95.38 247 GLN A CA 1
ATOM 1878 C C . GLN A 1 247 ? 16.338 -14.573 -4.721 1.00 95.38 247 GLN A C 1
ATOM 1880 O O . GLN A 1 247 ? 15.603 -15.515 -5.016 1.00 95.38 247 GLN A O 1
ATOM 1885 N N . VAL A 1 248 ? 15.916 -13.305 -4.743 1.00 95.75 248 VAL A N 1
ATOM 1886 C CA . VAL A 1 248 ? 14.559 -12.922 -5.150 1.00 95.75 248 VAL A CA 1
ATOM 1887 C C . VAL A 1 248 ? 14.290 -13.372 -6.587 1.00 95.75 248 VAL A C 1
ATOM 1889 O O . VAL A 1 248 ? 13.328 -14.107 -6.812 1.00 95.75 248 VAL A O 1
ATOM 1892 N N . ALA A 1 249 ? 15.157 -13.027 -7.543 1.00 96.31 249 ALA A N 1
ATOM 1893 C CA . ALA A 1 249 ? 15.002 -13.437 -8.941 1.00 96.31 249 ALA A CA 1
ATOM 1894 C C . ALA A 1 249 ? 14.933 -14.967 -9.103 1.00 96.31 249 ALA A C 1
ATOM 1896 O O . ALA A 1 249 ? 14.046 -15.485 -9.787 1.00 96.31 249 ALA A O 1
ATOM 1897 N N . ASN A 1 250 ? 15.831 -15.693 -8.430 1.00 96.56 250 ASN A N 1
ATOM 1898 C CA . ASN A 1 250 ? 15.901 -17.153 -8.481 1.00 96.56 250 ASN A CA 1
ATOM 1899 C C . ASN A 1 250 ? 14.683 -17.812 -7.831 1.00 96.56 250 ASN A C 1
ATOM 1901 O O . ASN A 1 250 ? 14.175 -18.797 -8.357 1.00 96.56 250 ASN A O 1
ATOM 1905 N N . SER A 1 251 ? 14.181 -17.263 -6.722 1.00 97.19 251 SER A N 1
ATOM 1906 C CA . SER A 1 251 ? 12.977 -17.782 -6.066 1.00 97.19 251 SER A CA 1
ATOM 1907 C C . SER A 1 251 ? 11.759 -17.694 -6.986 1.00 97.19 251 SER A C 1
ATOM 1909 O O . SER A 1 251 ? 10.969 -18.634 -7.042 1.00 97.19 251 SER A O 1
ATOM 1911 N N . ILE A 1 252 ? 11.640 -16.609 -7.761 1.00 97.81 252 ILE A N 1
ATOM 1912 C CA . ILE A 1 252 ? 10.547 -16.426 -8.723 1.00 97.81 252 ILE A CA 1
ATOM 1913 C C . ILE A 1 252 ? 10.711 -17.383 -9.903 1.00 97.81 252 ILE A C 1
ATOM 1915 O O . ILE A 1 252 ? 9.750 -18.037 -10.300 1.00 97.81 252 ILE A O 1
ATOM 1919 N N . ALA A 1 253 ? 11.937 -17.539 -10.413 1.00 97.06 253 ALA A N 1
ATOM 1920 C CA . ALA A 1 253 ? 12.241 -18.544 -11.431 1.00 97.06 253 ALA A CA 1
ATOM 1921 C C . ALA A 1 253 ? 11.916 -19.977 -10.957 1.00 97.06 253 ALA A C 1
ATOM 1923 O O . ALA A 1 253 ? 11.502 -20.808 -11.759 1.00 97.06 253 ALA A O 1
ATOM 1924 N N . GLY A 1 254 ? 12.069 -20.247 -9.656 1.00 97.19 254 GLY A N 1
ATOM 1925 C CA . GLY A 1 254 ? 11.721 -21.509 -8.999 1.00 97.19 254 GLY A CA 1
ATOM 1926 C C . GLY A 1 254 ? 10.241 -21.668 -8.630 1.00 97.19 254 GLY A C 1
ATOM 1927 O O . GLY A 1 254 ? 9.887 -22.674 -8.021 1.00 97.19 254 GLY A O 1
ATOM 1928 N N . GLY A 1 255 ? 9.378 -20.708 -8.978 1.00 96.31 255 GLY A N 1
ATOM 1929 C CA . GLY A 1 255 ? 7.924 -20.809 -8.810 1.00 96.31 255 GLY A CA 1
ATOM 1930 C C . GLY A 1 255 ? 7.306 -19.923 -7.725 1.00 96.31 255 GLY A C 1
ATOM 1931 O O . GLY A 1 255 ? 6.083 -19.932 -7.587 1.00 96.31 255 GLY A O 1
ATOM 1932 N N . ARG A 1 256 ? 8.087 -19.125 -6.978 1.00 96.44 256 ARG A N 1
ATOM 1933 C CA . ARG A 1 256 ? 7.528 -18.109 -6.064 1.00 96.44 256 ARG A CA 1
ATOM 1934 C C . ARG A 1 256 ? 6.734 -17.075 -6.866 1.00 96.44 256 ARG A C 1
ATOM 1936 O O . ARG A 1 256 ? 7.254 -16.493 -7.815 1.00 96.44 256 ARG A O 1
ATOM 1943 N N . ARG A 1 257 ? 5.508 -16.766 -6.447 1.00 95.81 257 ARG A N 1
ATOM 1944 C CA . ARG A 1 257 ? 4.657 -15.753 -7.090 1.00 95.81 257 ARG A CA 1
ATOM 1945 C C . ARG A 1 257 ? 4.768 -14.415 -6.342 1.00 95.81 257 ARG A C 1
ATOM 1947 O O . ARG A 1 257 ? 4.311 -14.334 -5.202 1.00 95.81 257 ARG A O 1
ATOM 1954 N N . PRO A 1 258 ? 5.323 -13.347 -6.950 1.00 95.06 258 PRO A N 1
ATOM 1955 C CA . PRO A 1 258 ? 5.412 -12.027 -6.313 1.00 95.06 258 PRO A CA 1
ATOM 1956 C C . PRO A 1 258 ? 4.045 -11.517 -5.841 1.00 95.06 258 PRO A C 1
ATOM 1958 O O . PRO A 1 258 ? 3.055 -11.756 -6.532 1.00 95.06 258 PRO A O 1
ATOM 1961 N N . TRP A 1 259 ? 3.978 -10.806 -4.713 1.00 92.19 259 TRP A N 1
ATOM 1962 C CA . TRP A 1 259 ? 2.758 -10.256 -4.089 1.00 92.19 259 TRP A CA 1
ATOM 1963 C C . TRP A 1 259 ? 1.773 -11.282 -3.513 1.00 92.19 259 TRP A C 1
ATOM 1965 O O . TRP A 1 259 ? 0.839 -10.897 -2.803 1.00 92.19 259 TRP A O 1
ATOM 1975 N N . ILE A 1 260 ? 1.971 -12.568 -3.809 1.00 94.19 260 ILE A N 1
ATOM 1976 C CA . ILE A 1 260 ? 1.116 -13.677 -3.376 1.00 94.19 260 ILE A CA 1
ATOM 1977 C C . ILE A 1 260 ? 1.863 -14.560 -2.373 1.00 94.19 260 ILE A C 1
ATOM 1979 O O . ILE A 1 260 ? 1.336 -14.851 -1.302 1.00 94.19 260 ILE A O 1
ATOM 1983 N N . ASP A 1 261 ? 3.100 -14.939 -2.700 1.00 94.81 261 ASP A N 1
ATOM 1984 C CA . ASP A 1 261 ? 3.978 -15.751 -1.862 1.00 94.81 261 ASP A CA 1
ATOM 1985 C C . ASP A 1 261 ? 5.031 -14.841 -1.202 1.00 94.81 261 ASP A C 1
ATOM 1987 O O . ASP A 1 261 ? 6.093 -14.556 -1.767 1.00 94.81 261 ASP A O 1
ATOM 1991 N N . GLU A 1 262 ? 4.719 -14.354 -0.002 1.00 94.75 262 GLU A N 1
ATOM 1992 C CA . GLU A 1 262 ? 5.568 -13.438 0.773 1.00 94.75 262 GLU A CA 1
ATOM 1993 C C . GLU A 1 262 ? 6.173 -14.109 2.018 1.00 94.75 262 GLU A C 1
ATOM 1995 O O . GLU A 1 262 ? 5.686 -15.171 2.430 1.00 94.75 262 GLU A O 1
ATOM 2000 N N . PRO A 1 263 ? 7.226 -13.516 2.624 1.00 94.38 263 PRO A N 1
ATOM 2001 C CA . PRO A 1 263 ? 7.801 -14.015 3.867 1.00 94.38 263 PRO A CA 1
ATOM 2002 C C . PRO A 1 263 ? 6.747 -14.240 4.951 1.00 94.38 263 PRO A C 1
ATOM 2004 O O . PRO A 1 263 ? 5.765 -13.500 5.071 1.00 94.38 263 PRO A O 1
ATOM 2007 N N . ARG A 1 264 ? 6.952 -15.303 5.725 1.00 94.06 264 ARG A N 1
ATOM 2008 C CA . ARG A 1 264 ? 5.963 -15.852 6.655 1.00 94.06 264 ARG A CA 1
ATOM 2009 C C . ARG A 1 264 ? 6.412 -15.533 8.078 1.00 94.06 264 ARG A C 1
ATOM 2011 O O . ARG A 1 264 ? 7.573 -15.759 8.417 1.00 94.06 264 ARG A O 1
ATOM 2018 N N . CYS A 1 265 ? 5.511 -15.061 8.935 1.00 93.38 265 CYS A N 1
ATOM 2019 C CA . CYS A 1 265 ? 5.816 -14.820 10.347 1.00 93.38 265 CYS A CA 1
ATOM 2020 C C . CYS A 1 265 ? 6.259 -16.125 11.026 1.00 93.38 265 CYS A C 1
ATOM 2022 O O . CYS A 1 265 ? 7.196 -16.114 11.824 1.00 93.38 265 CYS A O 1
ATOM 2024 N N . SER A 1 266 ? 5.675 -17.259 10.624 1.00 94.50 266 SER A N 1
ATOM 2025 C CA . SER A 1 266 ? 6.015 -18.601 11.119 1.00 94.50 266 SER A CA 1
ATOM 2026 C C . SER A 1 266 ? 7.458 -19.053 10.873 1.00 94.50 266 SER A C 1
ATOM 2028 O O . SER A 1 266 ? 7.867 -20.092 11.382 1.00 94.50 266 SER A O 1
ATOM 2030 N N . GLN A 1 267 ? 8.244 -18.319 10.078 1.00 93.56 267 GLN A N 1
ATOM 2031 C CA . GLN A 1 267 ? 9.676 -18.591 9.907 1.00 93.56 267 GLN A CA 1
ATOM 2032 C C . GLN A 1 267 ? 10.503 -18.182 11.132 1.00 93.56 267 GLN A C 1
ATOM 2034 O O . GLN A 1 267 ? 11.630 -18.645 11.291 1.00 93.56 267 GLN A O 1
ATOM 2039 N N . CYS A 1 268 ? 9.975 -17.300 11.982 1.00 94.25 268 CYS A N 1
ATOM 2040 C CA . CYS A 1 268 ? 10.673 -16.785 13.163 1.00 94.25 268 CYS A CA 1
ATOM 2041 C C . CYS A 1 268 ? 9.812 -16.810 14.430 1.00 94.25 268 CYS A C 1
ATOM 2043 O O . CYS A 1 268 ? 10.350 -16.888 15.532 1.00 94.25 268 CYS A O 1
ATOM 2045 N N . HIS A 1 269 ? 8.493 -16.721 14.282 1.00 94.31 269 HIS A N 1
ATOM 2046 C CA . HIS A 1 269 ? 7.541 -16.685 15.380 1.00 94.31 269 HIS A CA 1
ATOM 2047 C C . HIS A 1 269 ? 6.951 -18.067 15.650 1.00 94.31 269 HIS A C 1
ATOM 2049 O O . HIS A 1 269 ? 6.824 -18.899 14.752 1.00 94.31 269 HIS A O 1
ATOM 2055 N N . ASP A 1 270 ? 6.570 -18.302 16.904 1.00 94.44 270 ASP A N 1
ATOM 2056 C CA . ASP A 1 270 ? 5.864 -19.520 17.283 1.00 94.44 270 ASP A CA 1
ATOM 2057 C C . ASP A 1 270 ? 4.459 -19.589 16.653 1.00 94.44 270 ASP A C 1
ATOM 2059 O O . ASP A 1 270 ? 3.953 -18.633 16.056 1.00 94.44 270 ASP A O 1
ATOM 2063 N N . ALA A 1 271 ? 3.800 -20.737 16.811 1.00 91.44 271 ALA A N 1
ATOM 2064 C CA . ALA A 1 271 ? 2.476 -20.974 16.244 1.00 91.44 271 ALA A CA 1
ATOM 2065 C C . ALA A 1 271 ? 1.391 -20.014 16.771 1.00 91.44 271 ALA A C 1
ATOM 2067 O O . ALA A 1 271 ? 0.427 -19.749 16.055 1.00 91.44 271 ALA A O 1
ATOM 2068 N N . ALA A 1 272 ? 1.530 -19.483 17.991 1.00 90.56 272 ALA A N 1
ATOM 2069 C CA . ALA A 1 272 ? 0.569 -18.537 18.554 1.00 90.56 272 ALA A CA 1
ATOM 2070 C C . ALA A 1 272 ? 0.720 -17.134 17.948 1.00 90.56 272 ALA A C 1
ATOM 2072 O O . ALA A 1 272 ? -0.259 -16.392 17.906 1.00 90.56 272 ALA A O 1
ATOM 2073 N N . HIS A 1 273 ? 1.910 -16.782 17.459 1.00 93.62 273 HIS A N 1
ATOM 2074 C CA . HIS A 1 273 ? 2.247 -15.472 16.889 1.00 93.62 273 HIS A CA 1
ATOM 2075 C C . HIS A 1 273 ? 2.441 -15.502 15.362 1.00 93.62 273 HIS A C 1
ATOM 2077 O O . HIS A 1 273 ? 2.941 -14.544 14.773 1.00 93.62 273 HIS A O 1
ATOM 2083 N 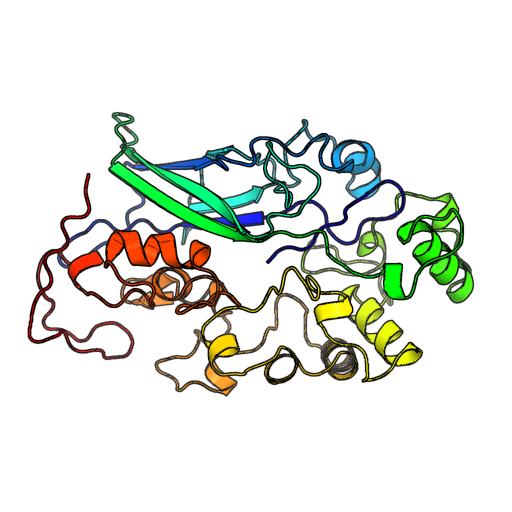N . SER A 1 274 ? 2.055 -16.600 14.716 1.00 95.19 274 SER A N 1
ATOM 2084 C CA . SER A 1 274 ? 2.169 -16.785 13.270 1.00 95.19 274 SER A CA 1
ATOM 2085 C C . SER A 1 274 ? 0.904 -16.366 12.523 1.00 95.19 274 SER A C 1
ATOM 2087 O O . SER A 1 274 ? -0.206 -16.388 13.057 1.00 95.19 274 SER A O 1
ATOM 2089 N N . GLU A 1 275 ? 1.067 -16.021 11.248 1.00 95.56 275 GLU A N 1
ATOM 2090 C CA . GLU A 1 275 ? -0.047 -15.820 10.328 1.00 95.56 275 GLU A CA 1
ATOM 2091 C C . GLU A 1 275 ? -0.850 -17.120 10.131 1.00 95.56 275 GLU A C 1
ATOM 2093 O O . GLU A 1 275 ? -0.344 -18.227 10.332 1.00 95.56 275 GLU A O 1
ATOM 2098 N N . ASN A 1 276 ? -2.119 -17.020 9.721 1.00 95.31 276 ASN A N 1
ATOM 2099 C CA . ASN A 1 276 ? -2.925 -18.219 9.498 1.00 95.31 276 ASN A CA 1
ATOM 2100 C C . ASN A 1 276 ? -2.375 -19.041 8.311 1.00 95.31 276 ASN A C 1
ATOM 2102 O O . ASN A 1 276 ? -1.818 -18.507 7.344 1.00 95.31 276 ASN A O 1
ATOM 2106 N N . ALA A 1 277 ? -2.598 -20.358 8.344 1.00 93.31 277 ALA A N 1
ATOM 2107 C CA . ALA A 1 277 ? -2.193 -21.258 7.267 1.00 93.31 277 ALA A CA 1
ATOM 2108 C C . ALA A 1 277 ? -2.724 -20.781 5.900 1.00 93.31 277 ALA A C 1
ATOM 2110 O O . ALA A 1 277 ? -3.901 -20.451 5.756 1.00 93.31 277 ALA A O 1
ATOM 2111 N N . GLY A 1 278 ? -1.834 -20.707 4.904 1.00 91.12 278 GLY A N 1
ATOM 2112 C CA . GLY A 1 278 ? -2.166 -20.278 3.539 1.00 91.12 278 GLY A CA 1
ATOM 2113 C C . GLY A 1 278 ? -2.555 -18.802 3.372 1.00 91.12 278 GLY A C 1
ATOM 2114 O O . GLY A 1 278 ? -2.889 -18.396 2.263 1.00 91.12 278 GLY A O 1
ATOM 2115 N N . LYS A 1 279 ? -2.501 -17.980 4.430 1.00 94.88 279 LYS A N 1
ATOM 2116 C CA . LYS A 1 279 ? -2.781 -16.537 4.364 1.00 94.88 279 LYS A CA 1
ATOM 2117 C C . LYS A 1 279 ? -1.515 -15.721 4.586 1.00 94.88 279 LYS A C 1
ATOM 2119 O O . LYS A 1 279 ? -0.580 -16.190 5.227 1.00 94.88 279 LYS A O 1
ATOM 2124 N N . LEU A 1 280 ? -1.484 -14.504 4.052 1.00 95.19 280 LEU A N 1
ATOM 2125 C CA . LEU A 1 280 ? -0.480 -13.501 4.411 1.00 95.19 280 LEU A CA 1
ATOM 2126 C C . LEU A 1 280 ? -0.832 -12.868 5.762 1.00 95.19 280 LEU A C 1
ATOM 2128 O O . LEU A 1 280 ? -2.002 -12.866 6.153 1.00 95.19 280 LEU A O 1
ATOM 2132 N N . TYR A 1 281 ? 0.146 -12.260 6.437 1.00 96.12 281 TYR A N 1
ATOM 2133 C CA . TYR A 1 281 ? -0.070 -11.512 7.685 1.00 96.12 281 TYR A CA 1
ATOM 2134 C C . TYR A 1 281 ? -1.221 -10.500 7.568 1.00 96.12 281 TYR A C 1
ATOM 2136 O O . TYR A 1 281 ? -2.145 -10.515 8.377 1.00 96.12 281 TYR A O 1
ATOM 2144 N N . ARG A 1 282 ? -1.237 -9.690 6.497 1.00 93.88 282 ARG A N 1
ATOM 2145 C CA . ARG A 1 282 ? -2.291 -8.682 6.273 1.00 93.88 282 ARG A CA 1
ATOM 2146 C C . ARG A 1 282 ? -3.697 -9.287 6.161 1.00 93.88 282 ARG A C 1
ATOM 2148 O O . ARG A 1 282 ? -4.669 -8.617 6.467 1.00 93.88 282 ARG A O 1
ATOM 2155 N N . ASN A 1 283 ? -3.797 -10.543 5.718 1.00 95.12 283 ASN A N 1
ATOM 2156 C CA . ASN A 1 283 ? -5.051 -11.271 5.508 1.00 95.12 283 ASN A CA 1
ATOM 2157 C C . ASN A 1 283 ? -5.401 -12.208 6.676 1.00 95.12 283 ASN A C 1
ATOM 2159 O O . ASN A 1 283 ? -6.436 -12.878 6.635 1.00 95.12 283 ASN A O 1
ATOM 2163 N N . SER A 1 284 ? -4.522 -12.322 7.669 1.00 96.88 284 SER A N 1
ATOM 2164 C CA . SER A 1 284 ? -4.703 -13.227 8.798 1.00 96.88 284 SER A CA 1
ATOM 2165 C C . SER A 1 284 ? -5.537 -12.569 9.878 1.00 96.88 284 SER A C 1
ATOM 2167 O O . SER A 1 284 ? -5.440 -11.364 10.104 1.00 96.88 284 SER A O 1
ATOM 2169 N N . ILE A 1 285 ? -6.362 -13.381 10.526 1.00 95.62 285 ILE A N 1
ATOM 2170 C CA . ILE A 1 285 ? -7.263 -12.961 11.590 1.00 95.62 285 ILE A CA 1
ATOM 2171 C C . ILE A 1 285 ? -6.927 -13.695 12.886 1.00 95.62 285 ILE A C 1
ATOM 2173 O O . ILE A 1 285 ? -6.390 -14.808 12.873 1.00 95.62 285 ILE A O 1
ATOM 2177 N N . GLY A 1 286 ? -7.263 -13.063 14.003 1.00 93.19 286 GLY A N 1
ATOM 2178 C CA . GLY A 1 286 ? -7.066 -13.597 15.342 1.00 93.19 286 GLY A CA 1
ATOM 2179 C C . GLY A 1 286 ? -8.294 -13.385 16.218 1.00 93.19 286 GLY A C 1
ATOM 2180 O O . GLY A 1 286 ? -9.406 -13.802 15.889 1.00 93.19 286 GLY A O 1
ATOM 2181 N N . HIS A 1 287 ? -8.076 -12.756 17.369 1.00 93.88 287 HIS A N 1
ATOM 2182 C CA . HIS A 1 287 ? -9.093 -12.565 18.397 1.00 93.88 287 HIS A CA 1
ATOM 2183 C C . HIS A 1 287 ? -10.330 -11.822 17.861 1.00 93.88 287 HIS A C 1
ATOM 2185 O O . HIS A 1 287 ? -10.216 -10.742 17.286 1.00 93.88 287 HIS A O 1
ATOM 2191 N 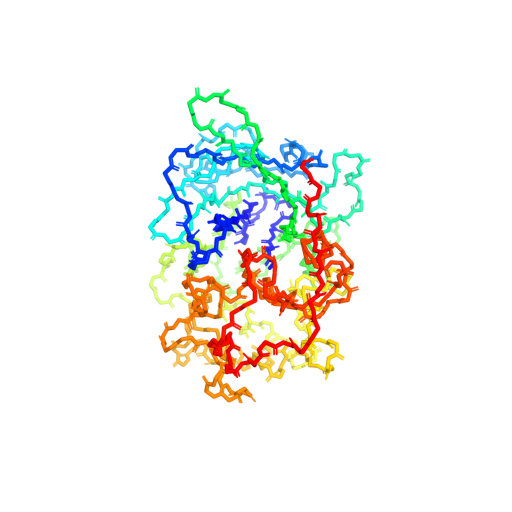N . GLY A 1 288 ? -11.515 -12.419 18.028 1.00 92.25 288 GLY A N 1
ATOM 2192 C CA . GLY A 1 288 ? -12.784 -11.827 17.586 1.00 92.25 288 GLY A CA 1
ATOM 2193 C C . GLY A 1 288 ? -12.922 -11.643 16.069 1.00 92.25 288 GLY A C 1
ATOM 2194 O O . GLY A 1 288 ? -13.759 -10.859 15.636 1.00 92.25 288 GLY A O 1
ATOM 2195 N N . GLY A 1 289 ? -12.098 -12.322 15.258 1.00 93.81 289 GLY A N 1
ATOM 2196 C CA . GLY A 1 289 ? -12.091 -12.152 13.799 1.00 93.81 289 GLY A CA 1
ATOM 2197 C C . GLY A 1 289 ? -11.388 -10.878 13.317 1.00 93.81 289 GLY A C 1
ATOM 2198 O O . GLY A 1 289 ? -11.478 -10.539 12.136 1.00 93.81 289 GLY A O 1
ATOM 2199 N N . LEU A 1 290 ? -10.679 -10.175 14.205 1.00 96.12 290 LEU A N 1
ATOM 2200 C CA . LEU A 1 290 ? -9.884 -9.007 13.836 1.00 96.12 290 LEU A CA 1
ATOM 2201 C C . LEU A 1 290 ? -8.661 -9.408 13.021 1.00 96.12 290 LEU A C 1
ATOM 2203 O O . LEU A 1 290 ? -7.993 -10.393 13.346 1.00 96.12 290 LEU A O 1
ATOM 2207 N N . TYR A 1 291 ? -8.336 -8.616 12.002 1.00 97.19 291 TYR A N 1
ATOM 2208 C CA . TYR A 1 291 ? -7.074 -8.749 11.288 1.00 97.19 291 TYR A CA 1
ATOM 2209 C C . TYR A 1 291 ? -5.894 -8.534 12.227 1.00 97.19 291 TYR A C 1
ATOM 2211 O O . TYR A 1 291 ? -5.931 -7.655 13.088 1.00 97.19 291 TYR A O 1
ATOM 2219 N N . CYS A 1 292 ? -4.797 -9.256 11.994 1.00 96.94 292 CYS A N 1
ATOM 2220 C CA . CYS A 1 292 ? -3.539 -9.020 12.702 1.00 96.94 292 CYS A CA 1
ATOM 2221 C C . CYS A 1 292 ? -3.142 -7.535 12.629 1.00 96.94 292 CYS A C 1
ATOM 2223 O O . CYS A 1 292 ? -2.809 -6.927 13.646 1.00 96.94 292 CYS A O 1
ATOM 2225 N N . ALA A 1 293 ? -3.297 -6.922 11.450 1.00 96.31 293 ALA A N 1
ATOM 2226 C CA . ALA A 1 293 ? -2.997 -5.512 11.223 1.00 96.31 293 ALA A CA 1
ATOM 2227 C C . ALA A 1 293 ? -3.880 -4.536 12.024 1.00 96.31 293 ALA A C 1
ATOM 2229 O O . ALA A 1 293 ? -3.443 -3.418 12.276 1.00 96.31 293 ALA A O 1
ATOM 2230 N N . ALA A 1 294 ? -5.074 -4.937 12.477 1.00 95.69 294 ALA A N 1
ATOM 2231 C CA . ALA A 1 294 ? -5.916 -4.077 13.311 1.00 95.69 294 ALA A CA 1
ATOM 2232 C C . ALA A 1 294 ? -5.278 -3.812 14.685 1.00 95.69 294 ALA A C 1
ATOM 2234 O O . ALA A 1 294 ? -5.436 -2.726 15.236 1.00 95.69 294 ALA A O 1
ATOM 2235 N N . CYS A 1 295 ? -4.530 -4.781 15.224 1.00 95.75 295 CYS A N 1
ATOM 2236 C CA . CYS A 1 295 ? -3.834 -4.640 16.506 1.00 95.75 295 CYS A CA 1
ATOM 2237 C C . CYS A 1 295 ? -2.356 -4.281 16.334 1.00 95.75 295 CYS A C 1
ATOM 2239 O O . CYS A 1 295 ? -1.809 -3.509 17.121 1.00 95.75 295 CYS A O 1
ATOM 2241 N N . HIS A 1 296 ? -1.709 -4.845 15.316 1.00 97.00 296 HIS A N 1
ATOM 2242 C CA . HIS A 1 296 ? -0.264 -4.773 15.125 1.00 97.00 296 HIS A CA 1
ATOM 2243 C C . HIS A 1 296 ? 0.169 -3.788 14.036 1.00 97.00 296 HIS A C 1
ATOM 2245 O O . HIS A 1 296 ? 1.366 -3.581 13.899 1.00 97.00 296 HIS A O 1
ATOM 2251 N N . ASN A 1 297 ? -0.760 -3.135 13.327 1.00 96.94 297 ASN A N 1
ATOM 2252 C CA . ASN A 1 297 ? -0.526 -2.268 12.163 1.00 96.94 297 ASN A CA 1
ATOM 2253 C C . ASN A 1 297 ? -0.059 -3.016 10.892 1.00 96.94 297 ASN A C 1
ATOM 2255 O O . ASN A 1 297 ? 0.143 -4.232 10.881 1.00 96.94 297 ASN A O 1
ATOM 2259 N N . SER A 1 298 ? 0.029 -2.289 9.778 1.00 95.06 298 SER A N 1
ATOM 2260 C CA . SER A 1 298 ? 0.325 -2.811 8.439 1.00 95.06 298 SER A CA 1
ATOM 2261 C C . SER A 1 298 ? 1.707 -3.479 8.315 1.00 95.06 298 SER A C 1
ATOM 2263 O O . SER A 1 298 ? 2.631 -3.092 9.034 1.00 95.06 298 SER A O 1
ATOM 2265 N N . PRO A 1 299 ? 1.886 -4.413 7.350 1.00 94.50 299 PRO A N 1
ATOM 2266 C CA . PRO A 1 299 ? 3.193 -4.983 7.035 1.00 94.50 299 PRO A CA 1
ATOM 2267 C C . PRO A 1 299 ? 4.271 -3.912 6.839 1.00 94.50 299 PRO A C 1
ATOM 2269 O O . PRO A 1 299 ? 4.019 -2.896 6.178 1.00 94.50 299 PRO A O 1
ATOM 2272 N N . HIS A 1 300 ? 5.469 -4.170 7.359 1.00 95.19 300 HIS A N 1
ATOM 2273 C CA . HIS A 1 300 ? 6.630 -3.270 7.365 1.00 95.19 300 HIS A CA 1
ATOM 2274 C C . HIS A 1 300 ? 6.486 -2.016 8.247 1.00 95.19 300 HIS A C 1
ATOM 2276 O O . HIS A 1 300 ? 7.421 -1.215 8.325 1.00 95.19 300 HIS A O 1
ATOM 2282 N N . ALA A 1 301 ? 5.352 -1.842 8.926 1.00 96.56 301 ALA A N 1
ATOM 2283 C CA . ALA A 1 301 ? 5.061 -0.747 9.850 1.00 96.56 301 ALA A CA 1
ATOM 2284 C C . ALA A 1 301 ? 4.472 -1.264 11.175 1.00 96.56 301 ALA A C 1
ATOM 2286 O O . ALA A 1 301 ? 3.740 -0.547 11.861 1.00 96.56 301 ALA A O 1
ATOM 2287 N N . GLU A 1 302 ? 4.766 -2.518 11.519 1.00 96.69 302 GLU A N 1
ATOM 2288 C CA . GLU A 1 302 ? 4.220 -3.194 12.686 1.00 96.69 302 GLU A CA 1
ATOM 2289 C C . GLU A 1 302 ? 4.612 -2.462 13.973 1.00 96.69 302 GLU A C 1
ATOM 2291 O O . GLU A 1 302 ? 5.738 -1.987 14.095 1.00 96.69 302 GLU A O 1
ATOM 2296 N N . LEU A 1 303 ? 3.707 -2.366 14.943 1.00 97.06 303 LEU A N 1
ATOM 2297 C CA . LEU A 1 303 ? 3.950 -1.627 16.182 1.00 97.06 303 LEU A CA 1
ATOM 2298 C C . LEU A 1 303 ? 4.825 -2.425 17.173 1.00 97.06 303 LEU A C 1
ATOM 2300 O O . LEU A 1 303 ? 4.565 -3.611 17.389 1.00 97.06 303 LEU A O 1
ATOM 2304 N N . PRO A 1 304 ? 5.787 -1.785 17.872 1.00 97.00 304 PRO A N 1
ATOM 2305 C CA . PRO A 1 304 ? 6.150 -0.369 17.778 1.00 97.00 304 PRO A CA 1
ATOM 2306 C C . PRO A 1 304 ? 6.935 -0.044 16.500 1.00 97.00 304 PRO A C 1
ATOM 2308 O O . PRO A 1 304 ? 7.612 -0.888 15.933 1.00 97.00 304 PRO A O 1
ATOM 2311 N N . THR A 1 305 ? 6.872 1.214 16.085 1.00 95.81 305 THR A N 1
ATOM 2312 C CA . THR A 1 305 ? 7.369 1.720 14.796 1.00 95.81 305 THR A CA 1
ATOM 2313 C C . THR A 1 305 ? 8.285 2.923 15.005 1.00 95.81 305 THR A C 1
ATOM 2315 O O . THR A 1 305 ? 8.106 3.696 15.948 1.00 95.81 305 THR A O 1
ATOM 2318 N N . ALA A 1 306 ? 9.251 3.105 14.106 1.00 94.94 306 ALA A N 1
ATOM 2319 C CA . ALA A 1 306 ? 10.147 4.258 14.083 1.00 94.94 306 ALA A CA 1
ATOM 2320 C C . ALA A 1 306 ? 9.442 5.574 13.689 1.00 94.94 306 ALA A C 1
ATOM 2322 O O . ALA A 1 306 ? 10.026 6.649 13.841 1.00 94.94 306 ALA A O 1
ATOM 2323 N N . LYS A 1 307 ? 8.208 5.525 13.162 1.00 94.31 307 LYS A N 1
ATOM 2324 C CA . LYS A 1 307 ? 7.457 6.718 12.736 1.00 94.31 307 LYS A CA 1
ATOM 2325 C C . LYS A 1 307 ? 6.213 6.919 13.589 1.00 94.31 307 LYS A C 1
ATOM 2327 O O . LYS A 1 307 ? 5.252 6.171 13.482 1.00 94.31 307 LYS A O 1
ATOM 2332 N N . ALA A 1 308 ? 6.167 8.009 14.354 1.00 93.94 308 ALA A N 1
ATOM 2333 C CA . ALA A 1 308 ? 5.026 8.324 15.221 1.00 93.94 308 ALA A CA 1
ATOM 2334 C C . ALA A 1 308 ? 3.667 8.339 14.487 1.00 93.94 308 ALA A C 1
ATOM 2336 O O . ALA A 1 308 ? 2.658 7.960 15.079 1.00 93.94 308 ALA A O 1
ATOM 2337 N N . ARG A 1 309 ? 3.647 8.709 13.194 1.00 94.12 309 ARG A N 1
ATOM 2338 C CA . ARG A 1 309 ? 2.434 8.709 12.356 1.00 94.12 309 ARG A CA 1
ATOM 2339 C C . ARG A 1 309 ? 1.739 7.346 12.292 1.00 94.12 309 ARG A C 1
ATOM 2341 O O . ARG A 1 309 ? 0.519 7.286 12.251 1.00 94.12 309 ARG A O 1
ATOM 2348 N N . ASP A 1 310 ? 2.491 6.253 12.334 1.00 96.19 310 ASP A N 1
ATOM 2349 C CA . ASP A 1 310 ? 1.933 4.897 12.283 1.00 96.19 310 ASP A CA 1
ATOM 2350 C C . ASP A 1 310 ? 1.215 4.498 13.584 1.00 96.19 310 ASP A C 1
ATOM 2352 O O . ASP A 1 310 ? 0.393 3.586 13.590 1.00 96.19 310 ASP A O 1
ATOM 2356 N N . ALA A 1 311 ? 1.522 5.167 14.699 1.00 95.81 311 ALA A N 1
ATOM 2357 C CA . ALA A 1 311 ? 1.014 4.817 16.021 1.00 95.81 311 ALA A CA 1
ATOM 2358 C C . ALA A 1 311 ? -0.206 5.643 16.455 1.00 95.81 311 ALA A C 1
ATOM 2360 O O . ALA A 1 311 ? -0.689 5.458 17.572 1.00 95.81 311 ALA A O 1
ATOM 2361 N N . VAL A 1 312 ? -0.719 6.543 15.607 1.00 95.50 312 VAL A N 1
ATOM 2362 C CA . VAL A 1 312 ? -1.806 7.469 15.980 1.00 95.50 312 VAL A CA 1
ATOM 2363 C C . VAL A 1 312 ? -3.070 6.747 16.444 1.00 95.50 312 VAL A C 1
ATOM 2365 O O . VAL A 1 312 ? -3.654 7.143 17.450 1.00 95.50 312 VAL A O 1
ATOM 2368 N N . GLN A 1 313 ? -3.449 5.642 15.796 1.00 94.94 313 GLN A N 1
ATOM 2369 C CA . GLN A 1 313 ? -4.607 4.847 16.207 1.00 94.94 313 GLN A CA 1
ATOM 2370 C C . GLN A 1 313 ? -4.385 4.198 17.578 1.00 94.94 313 GLN A C 1
ATOM 2372 O O . GLN A 1 313 ? -5.244 4.301 18.451 1.00 94.94 313 GLN A O 1
ATOM 2377 N N . ALA A 1 314 ? -3.229 3.565 17.800 1.00 95.88 314 ALA A N 1
ATOM 2378 C CA . ALA A 1 314 ? -2.909 2.938 19.081 1.00 95.88 314 ALA A CA 1
ATOM 2379 C C . ALA A 1 314 ? -2.833 3.972 20.219 1.00 95.88 314 ALA A C 1
ATOM 2381 O O . ALA A 1 314 ? -3.402 3.769 21.292 1.00 95.88 314 ALA A O 1
ATOM 2382 N N . MET A 1 315 ? -2.216 5.127 19.963 1.00 95.75 315 MET A N 1
ATOM 2383 C CA . MET A 1 315 ? -2.192 6.249 20.901 1.00 95.75 315 MET A CA 1
ATOM 2384 C C . MET A 1 315 ? -3.598 6.752 21.228 1.00 95.75 315 MET A C 1
ATOM 2386 O O . MET A 1 315 ? -3.899 6.971 22.398 1.00 95.75 315 MET A O 1
ATOM 2390 N N . ARG A 1 316 ? -4.471 6.893 20.225 1.00 95.12 316 ARG A N 1
ATOM 2391 C CA . ARG A 1 316 ? -5.860 7.322 20.417 1.00 95.12 316 ARG A CA 1
ATOM 2392 C C . ARG A 1 316 ? -6.620 6.371 21.340 1.00 95.12 316 ARG A C 1
ATOM 2394 O O . ARG A 1 316 ? -7.320 6.836 22.235 1.00 95.12 316 ARG A O 1
ATOM 2401 N N . VAL A 1 317 ? -6.503 5.059 21.116 1.00 94.19 317 VAL A N 1
ATOM 2402 C CA . VAL A 1 317 ? -7.387 4.093 21.786 1.00 94.19 317 VAL A CA 1
ATOM 2403 C C . VAL A 1 317 ? -6.860 3.559 23.115 1.00 94.19 317 VAL A C 1
ATOM 2405 O O . VAL A 1 317 ? -7.653 3.185 23.972 1.00 94.19 317 VAL A O 1
ATOM 2408 N N . GLN A 1 318 ? -5.539 3.521 23.299 1.00 94.25 318 GLN A N 1
ATOM 2409 C CA . GLN A 1 318 ? -4.904 2.965 24.500 1.00 94.25 318 GLN A CA 1
ATOM 2410 C C . GLN A 1 318 ? -3.714 3.789 25.016 1.00 94.25 318 GLN A C 1
ATOM 2412 O O . GLN A 1 318 ? -2.871 3.266 25.754 1.00 94.25 318 GLN A O 1
ATOM 2417 N N . GLY A 1 319 ? -3.571 5.046 24.580 1.00 94.31 319 GLY A N 1
ATOM 2418 C CA . GLY A 1 319 ? -2.586 6.013 25.091 1.00 94.31 319 GLY A CA 1
ATOM 2419 C C . GLY A 1 319 ? -1.120 5.590 25.000 1.00 94.31 319 GLY A C 1
ATOM 2420 O O . GLY A 1 319 ? -0.274 6.185 25.664 1.00 94.31 319 GLY A O 1
ATOM 2421 N N . THR A 1 320 ? -0.803 4.552 24.227 1.00 93.88 320 THR A N 1
ATOM 2422 C CA . THR A 1 320 ? 0.553 4.021 24.066 1.00 93.88 320 THR A CA 1
ATOM 2423 C C . THR A 1 320 ? 0.797 3.642 22.612 1.00 93.88 320 THR A C 1
ATOM 2425 O O . THR A 1 320 ? -0.070 3.071 21.955 1.00 93.88 320 THR A O 1
ATOM 2428 N N . ALA A 1 321 ? 2.001 3.932 22.116 1.00 95.12 321 ALA A N 1
ATOM 2429 C CA . ALA A 1 321 ? 2.396 3.736 20.720 1.00 95.12 321 ALA A CA 1
ATOM 2430 C C . ALA A 1 321 ? 2.836 2.289 20.406 1.00 95.12 321 ALA A C 1
ATOM 2432 O O . ALA A 1 321 ? 3.661 2.051 19.525 1.00 95.12 321 ALA A O 1
ATOM 2433 N N . THR A 1 322 ? 2.332 1.316 21.168 1.00 94.56 322 THR A N 1
ATOM 2434 C CA . THR A 1 322 ? 2.590 -0.117 20.965 1.00 94.56 322 THR A CA 1
ATOM 2435 C C . THR A 1 322 ? 1.405 -0.769 20.263 1.00 94.56 322 THR A C 1
ATOM 2437 O O . THR A 1 322 ? 0.365 -0.139 20.101 1.00 94.56 322 THR A O 1
ATOM 2440 N N . TYR A 1 323 ? 1.525 -2.049 19.900 1.00 94.69 323 TYR A N 1
ATOM 2441 C CA . TYR A 1 323 ? 0.373 -2.822 19.432 1.00 94.69 323 TYR A CA 1
ATOM 2442 C C . TYR A 1 323 ? -0.791 -2.742 20.434 1.00 94.69 323 TYR A C 1
ATOM 2444 O O . TYR A 1 323 ? -0.575 -2.585 21.649 1.00 94.69 323 TYR A O 1
ATOM 2452 N N . ILE A 1 324 ? -2.019 -2.815 19.914 1.00 95.00 324 ILE A N 1
ATOM 2453 C CA . ILE A 1 324 ? -3.234 -2.734 20.725 1.00 95.00 324 ILE A CA 1
ATOM 2454 C C . ILE A 1 324 ? -3.321 -3.984 21.600 1.00 95.00 324 ILE A C 1
ATOM 2456 O O . ILE A 1 324 ? -3.410 -5.100 21.093 1.00 95.00 324 ILE A O 1
ATOM 2460 N N . ARG A 1 325 ? -3.263 -3.788 22.916 1.00 91.81 325 ARG A N 1
ATOM 2461 C CA . ARG A 1 325 ? -3.194 -4.862 23.919 1.00 91.81 325 ARG A CA 1
ATOM 2462 C C . ARG A 1 325 ? -4.069 -4.632 25.142 1.00 91.81 325 ARG A C 1
ATOM 2464 O O . ARG A 1 325 ? -4.205 -5.533 25.963 1.00 91.81 325 ARG A O 1
ATOM 2471 N N . ASP A 1 326 ? -4.617 -3.432 25.302 1.00 91.50 326 ASP A N 1
ATOM 2472 C CA . ASP A 1 326 ? -5.513 -3.149 26.414 1.00 91.50 326 ASP A CA 1
ATOM 2473 C C . ASP A 1 326 ? -6.912 -3.707 26.120 1.00 91.50 326 ASP A C 1
ATOM 2475 O O . ASP A 1 326 ? -7.585 -3.278 25.181 1.00 91.50 326 ASP A O 1
ATOM 2479 N N . CYS A 1 327 ? -7.353 -4.674 26.932 1.00 91.50 327 CYS A N 1
ATOM 2480 C CA . CYS A 1 327 ? -8.649 -5.334 26.779 1.00 91.50 327 CYS A CA 1
ATOM 2481 C C . CYS A 1 327 ? -9.809 -4.330 26.758 1.00 91.50 327 CYS A C 1
ATOM 2483 O O . CYS A 1 327 ? -10.787 -4.532 26.036 1.00 91.50 327 CYS A O 1
ATOM 2485 N N . MET A 1 328 ? -9.695 -3.235 27.512 1.00 91.94 328 MET A N 1
ATOM 2486 C CA . MET A 1 328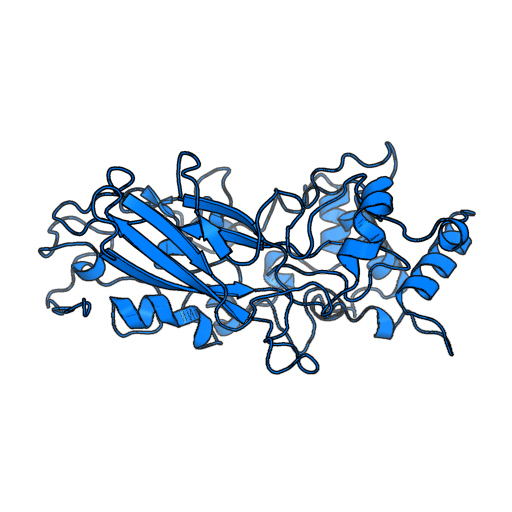 ? -10.765 -2.251 27.666 1.00 91.94 328 MET A CA 1
ATOM 2487 C C . MET A 1 328 ? -10.971 -1.378 26.425 1.00 91.94 328 MET A C 1
ATOM 2489 O O . MET A 1 328 ? -11.981 -0.675 26.348 1.00 91.94 328 MET A O 1
ATOM 2493 N N . VAL A 1 329 ? -10.080 -1.452 25.427 1.00 93.44 329 VAL A N 1
ATOM 2494 C CA . VAL A 1 329 ? -10.291 -0.825 24.110 1.00 93.44 329 VAL A CA 1
ATOM 2495 C C . VAL A 1 329 ? -11.584 -1.343 23.483 1.00 93.44 329 VAL A C 1
ATOM 2497 O O . VAL A 1 329 ? -12.415 -0.555 23.038 1.00 93.44 329 VAL A O 1
ATOM 2500 N N . CYS A 1 330 ? -11.801 -2.659 23.524 1.00 94.06 330 CYS A N 1
ATOM 2501 C CA . CYS A 1 330 ? -12.987 -3.293 22.949 1.00 94.06 330 CYS A CA 1
ATOM 2502 C C . CYS A 1 330 ? -13.988 -3.728 24.024 1.00 94.06 330 CYS A C 1
ATOM 2504 O O . CYS A 1 330 ? -15.197 -3.596 23.834 1.00 94.06 330 CYS A O 1
ATOM 2506 N N . HIS A 1 331 ? -13.510 -4.239 25.158 1.00 93.81 331 HIS A N 1
ATOM 2507 C CA . HIS A 1 331 ? -14.375 -4.778 26.199 1.00 93.81 331 HIS A CA 1
ATOM 2508 C C . HIS A 1 331 ? -14.919 -3.686 27.123 1.00 93.81 331 HIS A C 1
ATOM 2510 O O . HIS A 1 331 ? -14.191 -2.795 27.556 1.00 93.81 331 HIS A O 1
ATOM 2516 N N . THR A 1 332 ? -16.206 -3.770 27.463 1.00 93.50 332 THR A N 1
ATOM 2517 C CA . THR A 1 332 ? -16.838 -2.864 28.444 1.00 93.50 332 THR A CA 1
ATOM 2518 C C . THR A 1 332 ? -16.601 -3.290 29.892 1.00 93.50 332 THR A C 1
ATOM 2520 O O . THR A 1 332 ? -16.777 -2.488 30.805 1.00 93.50 332 THR A O 1
ATOM 2523 N N . THR A 1 333 ? -16.161 -4.529 30.110 1.00 90.75 333 THR A N 1
ATOM 2524 C CA . THR A 1 333 ? -15.748 -5.075 31.410 1.00 90.75 333 THR A CA 1
ATOM 2525 C C . THR A 1 333 ? -14.567 -6.017 31.212 1.00 90.75 333 THR A C 1
ATOM 2527 O O . THR A 1 333 ? -14.501 -6.683 30.179 1.00 90.75 333 THR A O 1
ATOM 2530 N N . MET A 1 334 ? -13.686 -6.139 32.206 1.00 88.94 334 MET A N 1
ATOM 2531 C CA . MET A 1 334 ? -12.528 -7.033 32.111 1.00 88.94 334 MET A CA 1
ATOM 2532 C C . MET A 1 334 ? -12.943 -8.486 31.827 1.00 88.94 334 MET A C 1
ATOM 2534 O O . MET A 1 334 ? -13.738 -9.045 32.588 1.00 88.94 334 MET A O 1
ATOM 2538 N N . PRO A 1 335 ? -12.418 -9.109 30.756 1.00 87.19 335 PRO A N 1
ATOM 2539 C CA . PRO A 1 335 ? -12.664 -10.517 30.468 1.00 87.19 335 PRO A CA 1
ATOM 2540 C C . PRO A 1 335 ? -12.062 -11.426 31.538 1.00 87.19 335 PRO A C 1
ATOM 2542 O O . PRO A 1 335 ? -11.056 -11.085 32.149 1.00 87.19 335 PRO A O 1
ATOM 2545 N N . THR A 1 336 ? -12.643 -12.610 31.722 1.00 85.50 336 THR A N 1
ATOM 2546 C CA . THR A 1 336 ? -12.065 -13.685 32.550 1.00 85.50 336 THR A CA 1
ATOM 2547 C C . THR A 1 336 ? -11.314 -14.727 31.721 1.00 85.50 336 THR A C 1
ATOM 2549 O O . THR A 1 336 ? -10.465 -15.441 32.248 1.00 85.50 336 THR A O 1
ATOM 2552 N N . ALA A 1 337 ? -11.622 -14.822 30.425 1.00 86.25 337 ALA A N 1
ATOM 2553 C CA . ALA A 1 337 ? -10.956 -15.716 29.489 1.00 86.25 337 ALA A CA 1
ATOM 2554 C C . ALA A 1 337 ? -9.648 -15.111 28.960 1.00 86.25 337 ALA A C 1
ATOM 2556 O O . ALA A 1 337 ? -9.463 -13.892 28.961 1.00 86.25 337 ALA A O 1
ATOM 2557 N N . ALA A 1 338 ? -8.762 -15.978 28.466 1.00 87.88 338 ALA A N 1
ATOM 2558 C CA . ALA A 1 338 ? -7.552 -15.546 27.784 1.00 87.88 338 ALA A CA 1
ATOM 2559 C C . ALA A 1 338 ? -7.893 -14.770 26.499 1.00 87.88 338 ALA A C 1
ATOM 2561 O O . ALA A 1 338 ? -8.789 -15.140 25.736 1.00 87.88 338 ALA A O 1
ATOM 2562 N N . GLY A 1 339 ? -7.164 -13.683 26.283 1.00 88.81 339 GLY A N 1
ATOM 2563 C CA . GLY A 1 339 ? -7.232 -12.839 25.104 1.00 88.81 339 GLY A CA 1
ATOM 2564 C C . GLY A 1 339 ? -6.352 -13.352 23.954 1.00 88.81 339 GLY A C 1
ATOM 2565 O O . GLY A 1 339 ? -6.033 -14.545 23.883 1.00 88.81 339 GLY A O 1
ATOM 2566 N N . PRO A 1 340 ? -5.955 -12.467 23.021 1.00 90.88 340 PRO A N 1
ATOM 2567 C CA . PRO A 1 340 ? -5.083 -12.838 21.907 1.00 90.88 340 PRO A CA 1
ATOM 2568 C C . PRO A 1 340 ? -3.779 -13.472 22.409 1.00 90.88 340 PRO A C 1
ATOM 2570 O O . PRO A 1 340 ? -3.229 -13.055 23.427 1.00 90.88 340 PRO A O 1
ATOM 2573 N N . HIS A 1 341 ? -3.294 -14.494 21.698 1.00 92.31 341 HIS A N 1
ATOM 2574 C CA . HIS A 1 341 ? -2.048 -15.213 22.013 1.00 92.31 341 HIS A CA 1
ATOM 2575 C C . HIS A 1 341 ? -1.998 -15.834 23.424 1.00 92.31 341 HIS A C 1
ATOM 2577 O O . HIS A 1 341 ? -0.923 -16.072 23.966 1.00 92.31 341 HIS A O 1
ATOM 2583 N N . GLY A 1 342 ? -3.156 -16.087 24.045 1.00 88.50 342 GLY A N 1
ATOM 2584 C CA . GLY A 1 342 ? -3.225 -16.612 25.410 1.00 88.50 342 GLY A CA 1
ATOM 2585 C C . GLY A 1 342 ? -2.956 -15.564 26.496 1.00 88.50 342 GLY A C 1
ATOM 2586 O O . GLY A 1 342 ? -2.786 -15.929 27.658 1.00 88.50 342 GLY A O 1
ATOM 2587 N N . ALA A 1 343 ? -2.921 -14.273 26.146 1.00 85.88 343 ALA A N 1
ATOM 2588 C CA . ALA A 1 343 ? -2.690 -13.196 27.101 1.00 85.88 343 ALA A CA 1
ATOM 2589 C C . ALA A 1 343 ? -3.787 -13.165 28.174 1.00 85.88 343 ALA A C 1
ATOM 2591 O O . ALA A 1 343 ? -4.977 -13.124 27.864 1.00 85.88 343 ALA A O 1
ATOM 2592 N N . LEU A 1 344 ? -3.391 -13.162 29.446 1.00 82.19 344 LEU A N 1
ATOM 2593 C CA . LEU A 1 344 ? -4.331 -13.041 30.556 1.00 82.19 344 LEU A CA 1
ATOM 2594 C C . LEU A 1 344 ? -4.655 -11.565 30.838 1.00 82.19 344 LEU A C 1
ATOM 2596 O O . LEU A 1 344 ? -3.783 -10.707 30.673 1.00 82.19 344 LEU A O 1
ATOM 2600 N N . PRO A 1 345 ? -5.889 -11.259 31.278 1.00 73.38 345 PRO A N 1
ATOM 2601 C CA . PRO A 1 345 ? -6.275 -9.908 31.669 1.00 73.38 345 PRO A CA 1
ATOM 2602 C C . PRO A 1 345 ? -5.344 -9.387 32.783 1.00 73.38 345 PRO A C 1
ATOM 2604 O O . PRO A 1 345 ? -5.081 -10.116 33.746 1.00 73.38 345 PRO A O 1
ATOM 2607 N N . PRO A 1 346 ? -4.827 -8.145 32.690 1.00 70.31 346 PRO A N 1
ATOM 2608 C CA . PRO A 1 346 ? -4.019 -7.568 33.757 1.00 70.31 346 PRO A CA 1
ATOM 2609 C C . PRO A 1 346 ? -4.826 -7.436 35.054 1.00 70.31 346 PRO A C 1
ATOM 2611 O O . PRO A 1 346 ? -6.037 -7.223 35.037 1.00 70.31 346 PRO A O 1
ATOM 2614 N N . SER A 1 347 ? -4.140 -7.512 36.197 1.00 60.28 347 SER A N 1
ATOM 2615 C CA . SER A 1 347 ? -4.755 -7.392 37.527 1.00 60.28 347 SER A CA 1
ATOM 2616 C C . SER A 1 347 ? -5.303 -5.992 37.843 1.00 60.28 347 SER A C 1
ATOM 2618 O O . SER A 1 347 ? -6.030 -5.832 38.821 1.00 60.28 347 SER A O 1
ATOM 2620 N N . SER A 1 348 ? -4.981 -4.981 37.028 1.00 59.44 348 SER A N 1
ATOM 2621 C CA . SER A 1 348 ? -5.473 -3.607 37.153 1.00 59.44 348 SER A CA 1
ATOM 2622 C C . SER A 1 348 ? -6.086 -3.101 35.844 1.00 59.44 348 SER A C 1
ATOM 2624 O O . SER A 1 348 ? -5.575 -3.352 34.752 1.00 59.44 348 SER A O 1
ATOM 2626 N N . VAL A 1 349 ? -7.206 -2.383 35.967 1.00 61.19 349 VAL A N 1
ATOM 2627 C CA . VAL A 1 349 ? -7.991 -1.856 34.840 1.00 61.19 349 VAL A CA 1
ATOM 2628 C C . VAL A 1 349 ? -7.565 -0.421 34.549 1.00 61.19 349 VAL A C 1
ATOM 2630 O O . VAL A 1 349 ? -7.563 0.413 35.455 1.00 61.19 349 VAL A O 1
ATOM 2633 N N . ARG A 1 350 ? -7.244 -0.104 33.290 1.00 61.03 350 ARG A N 1
ATOM 2634 C CA . ARG A 1 350 ? -7.175 1.289 32.827 1.00 61.03 350 ARG A CA 1
ATOM 2635 C C . ARG A 1 350 ? -8.524 1.666 32.224 1.00 61.03 350 ARG A C 1
ATOM 2637 O O . ARG A 1 350 ? -8.969 1.053 31.259 1.00 61.03 350 ARG A O 1
ATOM 2644 N N . ASN A 1 351 ? -9.181 2.673 32.794 1.00 56.78 351 ASN A N 1
ATOM 2645 C CA . ASN A 1 351 ? -10.403 3.222 32.215 1.00 56.78 351 ASN A CA 1
ATOM 2646 C C . ASN A 1 351 ? -10.037 4.205 31.099 1.00 56.78 351 ASN A C 1
ATOM 2648 O O . ASN A 1 351 ? -9.613 5.326 31.372 1.00 56.78 351 ASN A O 1
ATOM 2652 N N . TRP A 1 352 ? -10.222 3.787 29.848 1.00 50.50 352 TRP A N 1
ATOM 2653 C CA . TRP A 1 352 ? -10.143 4.675 28.690 1.00 50.50 352 TRP A CA 1
ATOM 2654 C C . TRP A 1 352 ? -11.491 5.354 28.471 1.00 50.50 352 TRP A C 1
ATOM 2656 O O . TRP A 1 352 ? -12.457 4.722 28.035 1.00 50.50 352 TRP A O 1
ATOM 2666 N N . THR A 1 353 ? -11.562 6.655 28.735 1.00 48.41 353 THR A N 1
ATOM 2667 C CA . THR A 1 353 ? -12.540 7.514 28.066 1.00 48.41 353 THR A CA 1
ATOM 2668 C C . THR A 1 353 ? -12.007 7.776 26.664 1.00 48.41 353 THR A C 1
ATOM 2670 O O . THR A 1 353 ? -11.215 8.693 26.461 1.00 48.41 353 THR A O 1
ATOM 2673 N N . LEU A 1 354 ? -12.386 6.930 25.703 1.00 48.53 354 LEU A N 1
ATOM 2674 C CA . LEU A 1 354 ? -12.288 7.302 24.293 1.00 48.53 354 LEU A CA 1
ATOM 2675 C C . LEU A 1 354 ? -13.178 8.537 24.148 1.00 48.53 354 LEU A C 1
ATOM 2677 O O . LEU A 1 354 ? -14.387 8.431 24.339 1.00 48.53 354 LEU A O 1
ATOM 2681 N N . PHE A 1 355 ? -12.577 9.716 23.986 1.00 36.38 355 PHE A N 1
ATOM 2682 C CA . PHE A 1 355 ? -13.339 10.952 23.846 1.00 36.38 355 PHE A CA 1
ATOM 2683 C C . PHE A 1 355 ? -14.241 10.829 22.612 1.00 36.38 355 PHE A C 1
ATOM 2685 O O . PHE A 1 355 ? -13.762 10.409 21.555 1.00 36.38 355 PHE A O 1
ATOM 2692 N N . ASN A 1 356 ? -15.533 11.114 22.825 1.00 34.22 356 ASN A N 1
ATOM 2693 C CA . ASN A 1 356 ? -16.593 11.119 21.814 1.00 34.22 356 ASN A CA 1
ATOM 2694 C C . ASN A 1 356 ? -16.249 12.013 20.625 1.00 34.22 356 ASN A C 1
ATOM 2696 O O . ASN A 1 356 ? -15.741 13.132 20.878 1.00 34.22 356 ASN A O 1
#

Foldseek 3Di:
DAEWAQEQFAETADAQKFKDWAWDWAFAVQIATDDPQKWKKKAQPQFQFCVVLYCCQVCCCVQPVDRAPGQAFPQRDHRIDTFDDPPQTRMDIGHRTEQDGPVDSDDGNQFTKMKMWMARNVPRHTPDIFIATTGYYNQFLLCVPQDDPPDDSSLSVVVVVCVVPVDPSRVSPPYYPCCAAPDPVVNGHHNPPDHHPLLVVLVVCCVPPNQPDFPQNGPRHPPRQLQWAPVVVVVDDPCVFCNTSNSNNVVVVVPQDPPQRGGWPVVPDDPLPTFDPSDDQQGGAWFNSDRNCVFQNDPSQGPPGPDVNRQRRVCLQPVDSGGNDQPVSRYVDFDCAQTRSRHGHDPDHDDDPSDD

Secondary structure (DSSP, 8-state):
-EE--S--SSEES--S-EEEEE--EE-BSS-EE--SSEEEEEE-TT----BTTB-GGGTHHHHHS--PPTT--TTS--SEEE-EE-SSSEEEEEE---SSBTTBSSS---EEEEEEEEEETTT--EEEEEEEEEEEE----GGGTS--TT--HHHHHHHHHHHHHT--TGGG-SEEGGGTS-BTTTTB---TTSPPHHHHHHHHHHHHHGGG--GGGTSS-TTT-S--SHHHHTT--HHHHH--HHHHHHHHHTT--TTTS---GGGTS-TTSSPPTTS-GGG-B-GGG-BHHHHH-STTSPSS-S-GGGGHHHHHHHSSSS-S--GGGTBSS--SS--GGGPPPPSS--------

Sequence (356 aa):
MHCMNRNYADMCILPPFNNLWVQVVQRGNPPQLTTQGIELSYRFPDNTYSVGKVDFWSHEQQLFGVNLPDNVGLTGNGLTGKLDWNGSAYEVTGVPLTPWDDANLVTEQPYQYAEVTVKNAATSVTLDQTMFVAPTSTEMSCGTCHHEDNMSVEYVILTKHDEEHALNLRGNRPVLCASCHSSNALGTPGTPGVKSLSQAIHGKHAAEIGSTMNCYSCHPGSQTQCQRGAMHLAGKVCSDCHGNIQQVANSIAGGRRPWIDEPRCSQCHDAAHSENAGKLYRNSIGHGGLYCAACHNSPHAELPTAKARDAVQAMRVQGTATYIRDCMVCHTTMPTAAGPHGALPPSSVRNWTLFN

Nearest PDB structures (foldseek):
  6dlg-assembly1_A  TM=4.914E-01  e=1.447E-01  Mus musculus
  6ozg-assembly1_A  TM=7.384E-01  e=3.082E+00  Thermotoga maritima
  2r2c-assembly1_B  TM=3.460E-01  e=2.220E-01  Porphyromonas gingivalis W83
  7o5y-assembly1_B  TM=6.942E-01  e=5.029E+00  Streptococcus sanguinis
  8t8d-assembly4_D  TM=6.564E-01  e=5.029E+00  Helicobacter pylori 26695

Solvent-accessible surface area (backbone atoms only — not comparable to full-atom values): 20052 Å² total; per-residue (Å²): 107,36,63,26,57,64,57,35,72,47,35,35,87,36,67,52,44,42,70,50,80,45,79,49,70,46,65,24,86,78,52,41,78,56,79,74,71,52,42,43,35,40,35,24,86,56,35,71,68,30,68,84,77,37,52,49,84,84,35,33,49,77,53,70,72,44,89,70,61,86,44,38,17,94,68,72,28,34,46,51,49,67,42,46,76,76,87,82,34,32,35,43,52,27,21,35,57,62,23,35,36,75,92,36,84,82,61,75,44,39,69,36,55,39,36,38,39,34,21,32,59,88,76,67,46,76,75,48,73,51,49,43,59,54,40,25,33,54,46,49,48,52,53,82,77,29,66,54,91,97,50,55,40,56,52,46,49,34,51,55,51,18,70,77,66,77,54,63,53,69,83,53,49,40,36,36,53,43,64,47,13,21,29,69,91,76,70,34,81,31,38,90,95,47,57,35,43,67,36,45,55,29,40,50,50,27,71,77,65,37,89,82,64,55,68,43,48,49,54,39,15,86,83,68,45,64,66,33,6,37,57,39,79,71,70,52,55,70,49,80,64,60,43,52,50,52,51,42,16,48,42,36,75,73,66,47,43,68,94,74,63,67,78,60,50,58,79,81,35,55,85,73,69,29,46,42,88,101,43,53,54,79,74,12,62,52,62,89,70,37,39,46,33,79,37,29,39,51,83,46,41,23,43,40,46,81,48,72,68,67,25,47,46,30,31,65,57,67,75,38,58,41,42,63,76,64,64,59,67,42,26,75,57,88,63,90,62,65,49,63,79,66,40,68,66,69,99,68,86,74,86,73,79,68,80,130

Radius of gyration: 21.9 Å; Cα contacts (8 Å, |Δi|>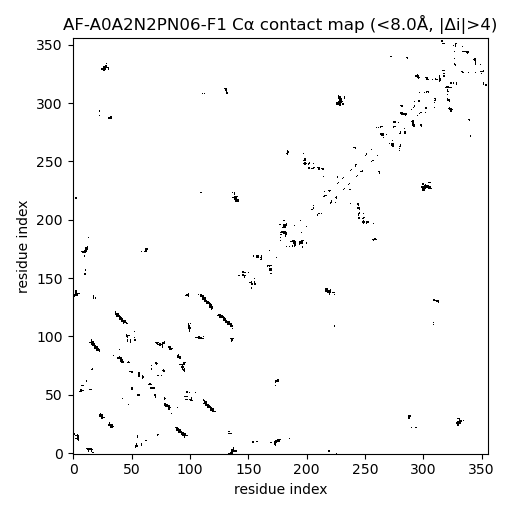4): 668; chains: 1; bounding box: 56×44×68 Å

pLDDT: mean 93.46, std 8.33, range [34.22, 98.75]